Protein AF-A0A7W7QRF0-F1 (afdb_monomer)

InterPro domains:
  IPR018976 Imelysin-like domain [PF09375] (63-291)
  IPR034981 EfeO/Algp7, imelysin-like domain [cd14656] (58-292)
  IPR038352 Imelysin-like domain superfamily [G3DSA:1.20.1420.20] (54-296)
  IPR050894 Iron uptake system component EfeM/EfeO [PTHR39192] (54-295)
  IPR053377 Iron uptake and transport EfeM/EfeO [NF041757] (51-295)

Nearest PDB structures (foldseek):
  7wgu-assembly1_B-2  TM=9.208E-01  e=9.884E-15  Escherichia coli
  7q1g-assembly1_B-2  TM=9.436E-01  e=1.960E-14  Pseudomonas syringae pv. syringae B728a
  5y4c-assembly1_A  TM=9.334E-01  e=1.297E-12  Sphingomonas sp. A1
  5xsj-assembly1_L  TM=3.411E-01  e=5.839E+00  Clostridium beijerinckii NCIMB 8052

Mean predicted aligned error: 10.01 Å

pLDDT: mean 86.91, std 18.97, range [35.31, 98.88]

Structure (mmCIF, N/CA/C/O backbone):
data_AF-A0A7W7QRF0-F1
#
_entry.id   AF-A0A7W7QRF0-F1
#
loop_
_atom_site.group_PDB
_atom_site.id
_atom_site.type_symbol
_atom_site.label_atom_id
_atom_site.label_alt_id
_atom_site.label_comp_id
_atom_site.label_asym_id
_atom_site.label_entity_id
_atom_site.label_seq_id
_atom_site.pdbx_PDB_ins_code
_atom_site.Cartn_x
_atom_site.Cartn_y
_atom_site.Cartn_z
_atom_site.occupancy
_atom_site.B_iso_or_equiv
_atom_site.auth_seq_id
_atom_site.auth_comp_id
_atom_site.auth_asym_id
_atom_site.auth_atom_id
_atom_site.pdbx_PDB_model_num
ATOM 1 N N . MET A 1 1 ? -1.891 43.761 -30.099 1.00 38.03 1 MET A N 1
ATOM 2 C CA . MET A 1 1 ? -0.554 44.379 -30.259 1.00 38.03 1 MET A CA 1
ATOM 3 C C . MET A 1 1 ? 0.452 43.286 -29.931 1.00 38.03 1 MET A C 1
ATOM 5 O O . MET A 1 1 ? 0.390 42.799 -28.821 1.00 38.03 1 MET A O 1
ATOM 9 N N . SER A 1 2 ? 1.281 42.728 -30.805 1.00 42.09 2 SER A N 1
ATOM 10 C CA . SER A 1 2 ? 1.656 43.046 -32.180 1.00 42.09 2 SER A CA 1
ATOM 11 C C . SER A 1 2 ? 2.035 41.742 -32.897 1.00 42.09 2 SER A C 1
ATOM 13 O O . SER A 1 2 ? 2.576 40.826 -32.287 1.00 42.09 2 SER A O 1
ATOM 15 N N . VAL A 1 3 ? 1.730 41.686 -34.190 1.00 40.66 3 VAL A N 1
ATOM 16 C CA . VAL A 1 3 ? 2.166 40.684 -35.173 1.00 40.66 3 VAL A CA 1
ATOM 17 C C . VAL A 1 3 ? 3.495 41.147 -35.768 1.00 40.66 3 VAL A C 1
ATOM 19 O O . VAL A 1 3 ? 3.528 42.294 -36.192 1.00 40.66 3 VAL A O 1
ATOM 22 N N . VAL A 1 4 ? 4.516 40.283 -35.884 1.00 49.41 4 VAL A N 1
ATOM 23 C CA . VAL A 1 4 ? 5.609 40.366 -36.894 1.00 49.41 4 VAL A CA 1
ATOM 24 C C . VAL A 1 4 ? 6.204 38.950 -37.074 1.00 49.41 4 VAL A C 1
ATOM 26 O O . VAL A 1 4 ? 6.712 38.380 -36.118 1.00 49.41 4 VAL A O 1
ATOM 29 N N . LEU A 1 5 ? 5.856 38.212 -38.137 1.00 39.91 5 LEU A N 1
ATOM 30 C CA . LEU A 1 5 ? 6.567 37.997 -39.421 1.00 39.91 5 LEU A CA 1
ATOM 31 C C . LEU A 1 5 ? 7.970 37.334 -39.380 1.00 39.91 5 LEU A C 1
ATOM 33 O O . LEU A 1 5 ? 8.916 37.861 -38.808 1.00 39.91 5 LEU A O 1
ATOM 37 N N . ARG A 1 6 ? 8.082 36.211 -40.117 1.00 43.34 6 ARG A N 1
ATOM 38 C CA . ARG A 1 6 ? 9.312 35.531 -40.595 1.00 43.34 6 ARG A CA 1
ATOM 39 C C . ARG A 1 6 ? 9.924 36.238 -41.824 1.00 43.34 6 ARG A C 1
ATOM 41 O O . ARG A 1 6 ? 9.187 36.898 -42.555 1.00 43.34 6 ARG A O 1
ATOM 48 N N . PRO A 1 7 ? 11.216 35.990 -42.125 1.00 51.75 7 PRO A N 1
ATOM 49 C CA . PRO A 1 7 ? 11.629 35.344 -43.399 1.00 51.75 7 PRO A CA 1
ATOM 50 C C . PRO A 1 7 ? 12.730 34.266 -43.168 1.00 51.75 7 PRO A C 1
ATOM 52 O O . PRO A 1 7 ? 13.460 34.343 -42.190 1.00 51.75 7 PRO A O 1
ATOM 55 N N . ALA A 1 8 ? 12.765 33.095 -43.821 1.00 40.53 8 ALA A N 1
ATOM 56 C CA . ALA A 1 8 ? 13.044 32.705 -45.220 1.00 40.53 8 ALA A CA 1
ATOM 57 C C . ALA A 1 8 ? 14.547 32.516 -45.584 1.00 40.53 8 ALA A C 1
ATOM 59 O O . ALA A 1 8 ? 15.291 33.480 -45.679 1.00 40.53 8 ALA A O 1
ATOM 60 N N . ALA A 1 9 ? 14.891 31.241 -45.845 1.00 41.00 9 ALA A N 1
ATOM 61 C CA . ALA A 1 9 ? 15.840 30.648 -46.812 1.00 41.00 9 ALA A CA 1
ATOM 62 C C . ALA A 1 9 ? 17.338 31.042 -46.877 1.00 41.00 9 ALA A C 1
ATOM 64 O O . ALA A 1 9 ? 17.683 32.186 -47.141 1.00 41.00 9 ALA A O 1
ATOM 65 N N . ALA A 1 10 ? 18.205 30.014 -46.891 1.00 40.75 10 ALA A N 1
ATOM 66 C CA . ALA A 1 10 ? 19.371 29.948 -47.783 1.00 40.75 10 ALA A CA 1
ATOM 67 C C . ALA A 1 10 ? 19.811 28.490 -48.052 1.00 40.75 10 ALA A C 1
ATOM 69 O O . ALA A 1 10 ? 20.093 27.722 -47.135 1.00 40.75 10 ALA A O 1
ATOM 70 N N . CYS A 1 11 ? 19.846 28.146 -49.343 1.00 35.31 11 CYS A N 1
ATOM 71 C CA . CYS A 1 11 ? 20.516 27.002 -49.968 1.00 35.31 11 CYS A CA 1
ATOM 72 C C . CYS A 1 11 ? 22.037 27.011 -49.735 1.00 35.31 11 CYS A C 1
ATOM 74 O O . CYS A 1 11 ? 22.627 28.083 -49.629 1.00 35.31 11 CYS A O 1
ATOM 76 N N . GLY A 1 12 ? 22.693 25.844 -49.826 1.00 35.38 12 GLY A N 1
ATOM 77 C CA . GLY A 1 12 ? 24.158 25.791 -49.907 1.00 35.38 12 GLY A CA 1
ATOM 78 C C . GLY A 1 12 ? 24.797 24.403 -50.041 1.00 35.38 12 GLY A C 1
ATOM 79 O O . GLY A 1 12 ? 25.327 23.889 -49.072 1.00 35.38 12 GLY A O 1
ATOM 80 N N . LEU A 1 13 ? 24.767 23.858 -51.262 1.00 38.47 13 LEU A N 1
ATOM 81 C CA . LEU A 1 13 ? 25.816 23.067 -51.940 1.00 38.47 13 LEU A CA 1
ATOM 82 C C . LEU A 1 13 ? 26.472 21.818 -51.296 1.00 38.47 13 LEU A C 1
ATOM 84 O O . LEU A 1 13 ? 27.354 21.872 -50.447 1.00 38.47 13 LEU A O 1
ATOM 88 N N . LEU A 1 14 ? 26.126 20.699 -51.939 1.00 37.75 14 LEU A N 1
ATOM 89 C CA . LEU A 1 14 ? 26.936 19.554 -52.371 1.00 37.75 14 LEU A CA 1
ATOM 90 C C . LEU A 1 14 ? 28.456 19.817 -52.536 1.00 37.75 14 LEU A C 1
ATOM 92 O O . LEU A 1 14 ? 28.851 20.699 -53.299 1.00 37.75 14 LEU A O 1
ATOM 96 N N . ALA A 1 15 ? 29.297 18.949 -51.963 1.00 42.75 15 ALA A N 1
ATOM 97 C CA . ALA A 1 15 ? 30.670 18.725 -52.421 1.00 42.75 15 ALA A CA 1
ATOM 98 C C . ALA A 1 15 ? 30.980 17.219 -52.443 1.00 42.75 15 ALA A C 1
ATOM 100 O O . ALA A 1 15 ? 31.062 16.549 -51.417 1.00 42.75 15 ALA A O 1
ATOM 101 N N . LEU A 1 16 ? 31.106 16.716 -53.668 1.00 37.38 16 LEU A N 1
ATOM 102 C CA . LEU A 1 16 ? 31.564 15.395 -54.075 1.00 37.38 16 LEU A CA 1
ATOM 103 C C . LEU A 1 16 ? 33.104 15.405 -54.075 1.00 37.38 16 LEU A C 1
ATOM 105 O O . LEU A 1 16 ? 33.691 16.288 -54.699 1.00 37.38 16 LEU A O 1
ATOM 109 N N . ALA A 1 17 ? 33.763 14.429 -53.449 1.00 44.59 17 ALA A N 1
ATOM 110 C CA . ALA A 1 17 ? 35.189 14.181 -53.663 1.00 44.59 17 ALA A CA 1
ATOM 111 C C . ALA A 1 17 ? 35.423 12.695 -53.950 1.00 44.59 17 ALA A C 1
ATOM 113 O O . ALA A 1 17 ? 35.046 11.818 -53.175 1.00 44.59 17 ALA A O 1
ATOM 114 N N . LEU A 1 18 ? 35.992 12.467 -55.133 1.00 41.78 18 LEU A N 1
ATOM 115 C CA . LEU A 1 18 ? 36.313 11.191 -55.750 1.00 41.78 18 LEU A CA 1
ATOM 116 C C . LEU A 1 18 ? 37.463 10.453 -55.048 1.00 41.78 18 LEU A C 1
ATOM 118 O O . LEU A 1 18 ? 38.333 11.041 -54.412 1.00 41.78 18 LEU A O 1
ATOM 122 N N . ALA A 1 19 ? 37.447 9.144 -55.282 1.00 42.16 19 ALA A N 1
ATOM 123 C CA . ALA A 1 19 ? 38.383 8.120 -54.858 1.00 42.16 19 ALA A CA 1
ATOM 124 C C . ALA A 1 19 ? 39.837 8.308 -55.331 1.00 42.16 19 ALA A C 1
ATOM 126 O O . ALA A 1 19 ? 40.101 8.825 -56.415 1.00 42.16 19 ALA A O 1
ATOM 127 N N . LEU A 1 20 ? 40.757 7.714 -54.566 1.00 48.22 20 LEU A N 1
ATOM 128 C CA . LEU A 1 20 ? 42.062 7.258 -55.037 1.00 48.22 20 LEU A CA 1
ATOM 129 C C . LEU A 1 20 ? 42.235 5.784 -54.656 1.00 48.22 20 LEU A C 1
ATOM 131 O O . LEU A 1 20 ? 42.379 5.417 -53.493 1.00 48.22 20 LEU A O 1
ATOM 135 N N . THR A 1 21 ? 42.182 4.945 -55.684 1.00 43.75 21 THR A N 1
ATOM 136 C CA . THR A 1 21 ? 42.606 3.547 -55.707 1.00 43.75 21 THR A CA 1
ATOM 137 C C . THR A 1 21 ? 44.119 3.437 -55.541 1.00 43.75 21 THR A C 1
ATOM 139 O O . THR A 1 21 ? 44.859 4.078 -56.287 1.00 43.75 21 THR A O 1
ATOM 142 N N . ALA A 1 22 ? 44.578 2.544 -54.665 1.00 45.34 22 ALA A N 1
ATOM 143 C CA . ALA A 1 22 ? 45.932 2.003 -54.708 1.00 45.34 22 ALA A CA 1
ATOM 144 C C . ALA A 1 22 ? 45.861 0.471 -54.706 1.00 45.34 22 ALA A C 1
ATOM 146 O O . ALA A 1 22 ? 45.352 -0.144 -53.771 1.00 45.34 22 ALA A O 1
ATOM 147 N N . CYS A 1 23 ? 46.351 -0.126 -55.794 1.00 44.22 23 CYS A N 1
ATOM 148 C CA . CYS A 1 23 ? 46.646 -1.549 -55.900 1.00 44.22 23 CYS A CA 1
ATOM 149 C C . CYS A 1 23 ? 47.900 -1.869 -55.075 1.00 44.22 23 CYS A C 1
ATOM 151 O O . CYS A 1 23 ? 48.889 -1.141 -55.153 1.00 44.22 23 CYS A O 1
ATOM 153 N N . GLY A 1 24 ? 47.875 -2.979 -54.340 1.00 39.78 24 GLY A N 1
ATOM 154 C CA . GLY A 1 24 ? 49.018 -3.514 -53.605 1.00 39.78 24 GLY A CA 1
ATOM 155 C C . GLY A 1 24 ? 48.974 -5.038 -53.616 1.00 39.78 24 GLY A C 1
ATOM 156 O O . GLY A 1 24 ? 48.001 -5.640 -53.186 1.00 39.78 24 GLY A O 1
ATOM 157 N N . SER A 1 25 ? 50.012 -5.616 -54.199 1.00 38.66 25 SER A N 1
ATOM 158 C CA . SER A 1 25 ? 50.186 -6.979 -54.703 1.00 38.66 25 SER A CA 1
ATOM 159 C C . SER A 1 25 ? 50.118 -8.116 -53.676 1.00 38.66 25 SER A C 1
ATOM 161 O O . SER A 1 25 ? 50.459 -7.964 -52.507 1.00 38.66 25 SER A O 1
ATOM 163 N N . ALA A 1 26 ? 49.752 -9.287 -54.201 1.00 38.91 26 ALA A N 1
ATOM 164 C CA . ALA A 1 26 ? 49.694 -10.578 -53.536 1.00 38.91 26 ALA A CA 1
ATOM 165 C C . ALA A 1 26 ? 51.048 -11.072 -52.997 1.00 38.91 26 ALA A C 1
ATOM 167 O O . ALA A 1 26 ? 52.074 -10.983 -53.673 1.00 38.91 26 ALA A O 1
ATOM 168 N N . THR A 1 27 ? 51.000 -11.728 -51.839 1.00 42.31 27 THR A N 1
ATOM 169 C CA . THR A 1 27 ? 51.979 -12.725 -51.401 1.00 42.31 27 THR A CA 1
ATOM 170 C C . THR A 1 27 ? 51.248 -14.015 -51.038 1.00 42.31 27 THR A C 1
ATOM 172 O O . THR A 1 27 ? 50.256 -14.035 -50.315 1.00 42.31 27 THR A O 1
ATOM 175 N N . THR A 1 28 ? 51.731 -15.107 -51.618 1.00 41.78 28 THR A N 1
ATOM 176 C CA . THR A 1 28 ? 51.278 -16.484 -51.433 1.00 41.78 28 THR A CA 1
ATOM 177 C C . THR A 1 28 ? 51.727 -17.033 -50.080 1.00 41.78 28 THR A C 1
ATOM 179 O O . THR A 1 28 ? 52.922 -17.024 -49.789 1.00 41.78 28 THR A O 1
ATOM 182 N N . GLY A 1 29 ? 50.798 -17.588 -49.302 1.00 35.72 29 GLY A N 1
ATOM 183 C CA . GLY A 1 29 ? 51.084 -18.391 -48.113 1.00 35.72 29 GLY A CA 1
ATOM 184 C C . GLY A 1 29 ? 50.018 -19.470 -47.945 1.00 35.72 29 GLY A C 1
ATOM 185 O O . GLY A 1 29 ? 48.846 -19.160 -47.765 1.00 35.72 29 GLY A O 1
ATOM 186 N N . ALA A 1 30 ? 50.419 -20.734 -48.071 1.00 44.03 30 ALA A N 1
ATOM 187 C CA . ALA A 1 30 ? 49.566 -21.905 -47.898 1.00 44.03 30 ALA A CA 1
ATOM 188 C C . ALA A 1 30 ? 49.353 -22.223 -46.405 1.00 44.03 30 ALA A C 1
ATOM 190 O O . ALA A 1 30 ? 50.322 -22.226 -45.647 1.00 44.03 30 ALA A O 1
ATOM 191 N N . GLY A 1 31 ? 48.120 -22.560 -46.000 1.00 35.91 31 GLY A N 1
ATOM 192 C CA . GLY A 1 31 ? 47.838 -23.114 -44.670 1.00 35.91 31 GLY A CA 1
ATOM 193 C C . GLY A 1 31 ? 46.350 -23.337 -44.344 1.00 35.91 31 GLY A C 1
ATOM 194 O O . GLY A 1 31 ? 45.639 -22.376 -44.103 1.00 35.91 31 GLY A O 1
ATOM 195 N N . ALA A 1 32 ? 45.969 -24.622 -44.249 1.00 40.88 32 ALA A N 1
ATOM 196 C CA . ALA A 1 32 ? 44.798 -25.238 -43.587 1.00 40.88 32 ALA A CA 1
ATOM 197 C C . ALA A 1 32 ? 43.367 -25.063 -44.179 1.00 40.88 32 ALA A C 1
ATOM 199 O O . ALA A 1 32 ? 43.008 -23.983 -44.635 1.00 40.88 32 ALA A O 1
ATOM 200 N N . PRO A 1 33 ? 42.517 -26.121 -44.157 1.00 45.31 33 PRO A N 1
ATOM 201 C CA . PRO A 1 33 ? 41.116 -26.031 -44.565 1.00 45.31 33 PRO A CA 1
ATOM 202 C C . PRO A 1 33 ? 40.256 -25.482 -43.415 1.00 45.31 33 PRO A C 1
ATOM 204 O O . PRO A 1 33 ? 40.157 -26.100 -42.354 1.00 45.31 33 PRO A O 1
ATOM 207 N N . GLU A 1 34 ? 39.613 -24.334 -43.623 1.00 45.03 34 GLU A N 1
ATOM 208 C CA . GLU A 1 34 ? 38.553 -23.836 -42.741 1.00 45.03 34 GLU A CA 1
ATOM 209 C C . GLU A 1 34 ? 37.285 -24.685 -42.927 1.00 45.03 34 GLU A C 1
ATOM 211 O O . GLU A 1 34 ? 36.784 -24.860 -44.040 1.00 45.03 34 GLU A O 1
ATOM 216 N N . GLY A 1 35 ? 36.767 -25.241 -41.828 1.00 51.69 35 GLY A N 1
ATOM 217 C CA . GLY A 1 35 ? 35.422 -25.820 -41.790 1.00 51.69 35 GLY A CA 1
ATOM 218 C C . GLY A 1 35 ? 34.351 -24.746 -42.037 1.00 51.69 35 GLY A C 1
ATOM 219 O O . GLY A 1 35 ? 34.637 -23.556 -41.904 1.00 51.69 35 GLY A O 1
ATOM 220 N N . PRO A 1 36 ? 33.112 -25.130 -42.399 1.00 52.59 36 PRO A N 1
ATOM 221 C CA . PRO A 1 36 ? 32.074 -24.163 -42.733 1.00 52.59 36 PRO A CA 1
ATOM 222 C C . PRO A 1 36 ? 31.797 -23.252 -41.533 1.00 52.59 36 PRO A C 1
ATOM 224 O O . PRO A 1 36 ? 31.497 -23.728 -40.436 1.00 52.59 36 PRO A O 1
ATOM 227 N N . ALA A 1 37 ? 31.908 -21.941 -41.754 1.00 50.00 37 ALA A N 1
ATOM 228 C CA . ALA A 1 37 ? 31.567 -20.928 -40.766 1.00 50.00 37 ALA A CA 1
ATOM 229 C C . ALA A 1 37 ? 30.122 -21.135 -40.263 1.00 50.00 37 ALA A C 1
ATOM 231 O O . ALA A 1 37 ? 29.239 -21.457 -41.068 1.00 50.00 37 ALA A O 1
ATOM 232 N N . PRO A 1 38 ? 29.847 -20.956 -38.957 1.00 49.16 38 PRO A N 1
ATOM 233 C CA . PRO A 1 38 ? 28.488 -21.037 -38.446 1.00 49.16 38 PRO A CA 1
ATOM 234 C C . PRO A 1 38 ? 27.633 -19.960 -39.120 1.00 49.16 38 PRO A C 1
ATOM 236 O O . PRO A 1 38 ? 28.029 -18.796 -39.199 1.00 49.16 38 PRO A O 1
ATOM 239 N N . ALA A 1 39 ? 26.467 -20.360 -39.627 1.00 47.75 39 ALA A N 1
ATOM 240 C CA . ALA A 1 39 ? 25.518 -19.443 -40.238 1.00 47.75 39 ALA A CA 1
ATOM 241 C C . ALA A 1 39 ? 25.140 -18.351 -39.228 1.00 47.75 39 ALA A C 1
ATOM 243 O O . ALA A 1 39 ? 24.560 -18.632 -38.178 1.00 47.75 39 ALA A O 1
ATOM 244 N N . VAL A 1 40 ? 25.479 -17.104 -39.552 1.00 48.56 40 VAL A N 1
ATOM 245 C CA . VAL A 1 40 ? 25.002 -15.932 -38.819 1.00 48.56 40 VAL A CA 1
ATOM 246 C C . VAL A 1 40 ? 23.480 -15.897 -38.995 1.00 48.56 40 VAL A C 1
ATOM 248 O O . VAL A 1 40 ? 23.023 -15.910 -40.143 1.00 48.56 40 VAL A O 1
ATOM 251 N N . PRO A 1 41 ? 22.669 -15.898 -37.920 1.00 52.78 41 PRO A N 1
ATOM 252 C CA . PRO A 1 41 ? 21.228 -15.788 -38.076 1.00 52.78 41 PRO A CA 1
ATOM 253 C C . PRO A 1 41 ? 20.920 -14.464 -38.777 1.00 52.78 41 PRO A C 1
ATOM 255 O O . PRO A 1 41 ? 21.434 -13.411 -38.393 1.00 52.78 41 PRO A O 1
ATOM 258 N N . ALA A 1 42 ? 20.124 -14.535 -39.844 1.00 57.69 42 ALA A N 1
ATOM 259 C CA . ALA A 1 42 ? 19.716 -13.365 -40.605 1.00 57.69 42 ALA A CA 1
ATOM 260 C C . ALA A 1 42 ? 19.077 -12.335 -39.661 1.00 57.69 42 ALA A C 1
ATOM 262 O O . ALA A 1 42 ? 18.188 -12.676 -38.878 1.00 57.69 42 ALA A O 1
ATOM 263 N N . ALA A 1 43 ? 19.544 -11.087 -39.733 1.00 60.84 43 ALA A N 1
ATOM 264 C CA . ALA A 1 43 ? 18.952 -9.982 -38.993 1.00 60.84 43 ALA A CA 1
ATOM 265 C C . ALA A 1 43 ? 17.454 -9.902 -39.320 1.00 60.84 43 ALA A C 1
ATOM 267 O O . ALA A 1 43 ? 17.071 -9.910 -40.495 1.00 60.84 43 ALA A O 1
ATOM 268 N N . ALA A 1 44 ? 16.606 -9.861 -38.288 1.00 56.41 44 ALA A N 1
ATOM 269 C CA . ALA A 1 44 ? 15.170 -9.736 -38.494 1.00 56.41 44 ALA A CA 1
ATOM 270 C C . ALA A 1 44 ? 14.867 -8.411 -39.225 1.00 56.41 44 ALA A C 1
ATOM 272 O O . ALA A 1 44 ? 15.580 -7.421 -39.026 1.00 56.41 44 ALA A O 1
ATOM 273 N N . PRO A 1 45 ? 13.838 -8.372 -40.092 1.00 53.31 45 PRO A N 1
ATOM 274 C CA . PRO A 1 45 ? 13.513 -7.172 -40.848 1.00 53.31 45 PRO A CA 1
ATOM 275 C C . PRO A 1 45 ? 13.238 -5.989 -39.903 1.00 53.31 45 PRO A C 1
ATOM 277 O O . PRO A 1 45 ? 12.707 -6.194 -38.810 1.00 53.31 45 PRO A O 1
ATOM 280 N N . PRO A 1 46 ? 13.532 -4.745 -40.321 1.00 56.56 46 PRO A N 1
ATOM 281 C CA . PRO A 1 46 ? 13.503 -3.557 -39.458 1.00 56.56 46 PRO A CA 1
ATOM 282 C C . PRO A 1 46 ? 12.143 -3.240 -38.798 1.00 56.56 46 PRO A C 1
ATOM 284 O O . PRO A 1 46 ? 12.100 -2.449 -37.864 1.00 56.56 46 PRO A O 1
ATOM 287 N N . GLY A 1 47 ? 11.040 -3.877 -39.215 1.00 60.06 47 GLY A N 1
ATOM 288 C CA . GLY A 1 47 ? 9.727 -3.788 -38.550 1.00 60.06 47 GLY A CA 1
ATOM 289 C C . GLY A 1 47 ? 9.413 -4.910 -37.548 1.00 60.06 47 GLY A C 1
ATOM 290 O O . GLY A 1 47 ? 8.474 -4.783 -36.767 1.00 60.06 47 GLY A O 1
ATOM 291 N N . GLY A 1 48 ? 10.183 -6.003 -37.544 1.00 67.75 48 GLY A N 1
ATOM 292 C CA . GLY A 1 48 ? 9.950 -7.157 -36.668 1.00 67.75 48 GLY A CA 1
ATOM 293 C C . GLY A 1 48 ? 10.276 -6.868 -35.203 1.00 67.75 48 GLY A C 1
ATOM 294 O O . GLY A 1 48 ? 9.522 -7.271 -34.323 1.00 67.75 48 GLY A O 1
ATOM 295 N N . TYR A 1 49 ? 11.344 -6.107 -34.947 1.00 71.50 49 TYR A N 1
ATOM 296 C CA . TYR A 1 49 ? 11.759 -5.739 -33.589 1.00 71.50 49 TYR A CA 1
ATOM 297 C C . TYR A 1 49 ? 10.751 -4.814 -32.897 1.00 71.50 49 TYR A C 1
ATOM 299 O O . TYR A 1 49 ? 10.333 -5.106 -31.781 1.00 71.50 49 TYR A O 1
ATOM 307 N N . ALA A 1 50 ? 10.288 -3.759 -33.576 1.00 80.25 50 ALA A N 1
ATOM 308 C CA . ALA A 1 50 ? 9.290 -2.841 -33.020 1.00 80.25 50 ALA A CA 1
ATOM 309 C C . ALA A 1 50 ? 7.936 -3.532 -32.769 1.00 80.25 50 ALA A C 1
ATOM 311 O O . ALA A 1 50 ? 7.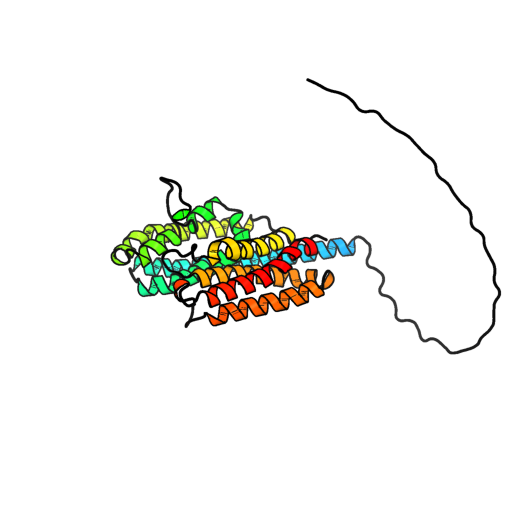302 -3.306 -31.741 1.00 80.25 50 ALA A O 1
ATOM 312 N N . ALA A 1 51 ? 7.506 -4.419 -33.674 1.00 84.88 51 ALA A N 1
ATOM 313 C CA . ALA A 1 51 ? 6.292 -5.209 -33.477 1.00 84.88 51 ALA A CA 1
ATOM 314 C C . ALA A 1 51 ? 6.427 -6.192 -32.300 1.00 84.88 51 ALA A C 1
ATOM 316 O O . ALA A 1 51 ? 5.485 -6.365 -31.529 1.00 84.88 51 ALA A O 1
ATOM 317 N N . GLN A 1 52 ? 7.594 -6.819 -32.138 1.00 85.00 52 GLN A N 1
ATOM 318 C CA . GLN A 1 52 ? 7.863 -7.735 -31.033 1.00 85.00 52 GLN A CA 1
ATOM 319 C C . GLN A 1 52 ? 7.903 -7.014 -29.681 1.00 85.00 52 GLN A C 1
ATOM 321 O O . GLN A 1 52 ? 7.336 -7.517 -28.713 1.00 85.00 52 GLN A O 1
ATOM 326 N N . GLU A 1 53 ? 8.515 -5.834 -29.622 1.00 86.69 53 GLU A N 1
ATOM 327 C CA . GLU A 1 53 ? 8.532 -5.005 -28.418 1.00 86.69 53 GLU A CA 1
ATOM 328 C C . GLU A 1 53 ? 7.120 -4.545 -28.037 1.00 86.69 53 GLU A C 1
ATOM 330 O O . GLU A 1 53 ? 6.716 -4.707 -26.890 1.00 86.69 53 GLU A O 1
ATOM 335 N N . ALA A 1 54 ? 6.316 -4.093 -29.007 1.00 90.69 54 ALA A N 1
ATOM 336 C CA . ALA A 1 54 ? 4.921 -3.725 -28.768 1.00 90.69 54 ALA A CA 1
ATOM 337 C C . ALA A 1 54 ? 4.081 -4.901 -28.233 1.00 90.69 54 ALA A C 1
ATOM 339 O O . ALA A 1 54 ? 3.268 -4.722 -27.324 1.00 90.69 54 ALA A O 1
ATOM 340 N N . LEU A 1 55 ? 4.290 -6.115 -28.759 1.00 94.12 55 LEU A N 1
ATOM 341 C CA . LEU A 1 55 ? 3.644 -7.329 -28.250 1.00 94.12 55 LEU A CA 1
ATOM 342 C C . LEU A 1 55 ? 4.086 -7.659 -26.817 1.00 94.12 55 LEU A C 1
ATOM 344 O O . LEU A 1 55 ? 3.256 -8.050 -25.995 1.00 94.12 55 LEU A O 1
ATOM 348 N N . GLU A 1 56 ? 5.371 -7.496 -26.498 1.00 94.38 56 GLU A N 1
ATOM 349 C CA . GLU A 1 56 ? 5.887 -7.709 -25.144 1.00 94.38 56 GLU A CA 1
ATOM 350 C C . GLU A 1 56 ? 5.321 -6.676 -24.161 1.00 94.38 56 GLU A C 1
ATOM 352 O O . GLU A 1 56 ? 4.858 -7.062 -23.088 1.00 94.38 56 GLU A O 1
ATOM 357 N N . SER A 1 57 ? 5.271 -5.393 -24.538 1.00 95.25 57 SER A N 1
ATOM 358 C CA . SER A 1 57 ? 4.645 -4.333 -23.737 1.00 95.25 57 SER A CA 1
ATOM 359 C C . SER A 1 57 ? 3.166 -4.614 -23.490 1.00 95.25 57 SER A C 1
ATOM 361 O O . SER A 1 57 ? 2.715 -4.525 -22.351 1.00 95.25 57 SER A O 1
ATOM 363 N N . ALA A 1 58 ? 2.413 -5.011 -24.521 1.00 96.19 58 ALA A N 1
ATOM 364 C CA . ALA A 1 58 ? 1.002 -5.362 -24.377 1.00 96.19 58 ALA A CA 1
ATOM 365 C C . ALA A 1 58 ? 0.799 -6.553 -23.425 1.00 96.19 58 ALA A C 1
ATOM 367 O O . ALA A 1 58 ? -0.111 -6.531 -22.594 1.00 96.19 58 ALA A O 1
ATOM 368 N N . ARG A 1 59 ? 1.669 -7.572 -23.499 1.00 97.31 59 ARG A N 1
ATOM 369 C CA . ARG A 1 59 ? 1.646 -8.710 -22.570 1.00 97.31 59 ARG A CA 1
ATOM 370 C C . ARG A 1 59 ? 1.913 -8.263 -21.132 1.00 97.31 59 ARG A C 1
ATOM 372 O O . ARG A 1 59 ? 1.130 -8.601 -20.251 1.00 97.31 59 ARG A O 1
ATOM 379 N N . VAL A 1 60 ? 2.975 -7.488 -20.906 1.00 97.44 60 VAL A N 1
ATOM 380 C CA . VAL A 1 60 ? 3.348 -6.975 -19.575 1.00 97.44 60 VAL A CA 1
ATOM 381 C C . VAL A 1 60 ? 2.222 -6.140 -18.964 1.00 97.44 60 VAL A C 1
ATOM 383 O O . VAL A 1 60 ? 1.861 -6.350 -17.809 1.00 97.44 60 VAL A O 1
ATOM 386 N N . VAL A 1 61 ? 1.609 -5.251 -19.749 1.00 96.75 61 VAL A N 1
ATOM 387 C CA . VAL A 1 61 ? 0.461 -4.447 -19.304 1.00 96.75 61 VAL A CA 1
ATOM 388 C C . VAL A 1 61 ? -0.738 -5.335 -18.947 1.00 96.75 61 VAL A C 1
ATOM 390 O O . VAL A 1 61 ? -1.392 -5.104 -17.931 1.00 96.75 61 VAL A O 1
ATOM 393 N N . GLY A 1 62 ? -1.022 -6.375 -19.738 1.00 97.00 62 GLY A N 1
ATOM 394 C CA . GLY A 1 62 ? -2.088 -7.336 -19.435 1.00 97.00 62 GLY A CA 1
ATOM 395 C C . GLY A 1 62 ? -1.842 -8.131 -18.145 1.00 97.00 62 GLY A C 1
ATOM 396 O O . GLY A 1 62 ? -2.763 -8.326 -17.346 1.00 97.00 62 GLY A O 1
ATOM 397 N N . GLU A 1 63 ? -0.597 -8.550 -17.907 1.00 98.12 63 GLU A N 1
ATOM 398 C CA . GLU A 1 63 ? -0.190 -9.220 -16.666 1.00 98.12 63 GLU A CA 1
ATOM 399 C C . GLU A 1 63 ? -0.328 -8.287 -15.456 1.00 98.12 63 GLU A C 1
ATOM 401 O O . GLU A 1 63 ? -0.900 -8.686 -14.441 1.00 98.12 63 GLU A O 1
ATOM 406 N N . TYR A 1 64 ? 0.099 -7.026 -15.580 1.00 97.50 64 TYR A N 1
ATOM 407 C CA . TYR A 1 64 ? -0.043 -6.044 -14.506 1.00 97.50 64 TYR A CA 1
ATOM 408 C C . TYR A 1 64 ? -1.505 -5.708 -14.205 1.00 97.50 64 TYR A C 1
ATOM 410 O O . TYR A 1 64 ? -1.895 -5.644 -13.043 1.00 97.50 64 TYR A O 1
ATOM 418 N N . ARG A 1 65 ? -2.359 -5.587 -15.230 1.00 96.00 65 ARG A N 1
ATOM 419 C CA . ARG A 1 65 ? -3.807 -5.417 -15.034 1.00 96.00 65 ARG A CA 1
ATOM 420 C C . ARG A 1 65 ? -4.406 -6.586 -14.251 1.00 96.00 65 ARG A C 1
ATOM 422 O O . ARG A 1 65 ? -5.179 -6.371 -13.323 1.00 96.00 65 ARG A O 1
ATOM 429 N N . THR A 1 66 ? -4.004 -7.813 -14.582 1.00 96.81 66 THR A N 1
ATOM 430 C CA . THR A 1 66 ? -4.444 -9.019 -13.863 1.00 96.81 66 THR A CA 1
ATOM 431 C C . THR A 1 66 ? -3.979 -9.003 -12.404 1.00 96.81 66 THR A C 1
ATOM 433 O O . THR A 1 66 ? -4.728 -9.395 -11.506 1.00 96.81 66 THR A O 1
ATOM 436 N N . TYR A 1 67 ? -2.749 -8.551 -12.149 1.00 97.56 67 TYR A N 1
ATOM 437 C CA . TYR A 1 67 ? -2.246 -8.345 -10.793 1.00 97.56 67 TYR A CA 1
ATOM 438 C C . TYR A 1 67 ? -3.088 -7.310 -10.039 1.00 97.56 67 TYR A C 1
ATOM 440 O O . TYR A 1 67 ? -3.597 -7.626 -8.963 1.00 97.56 67 TYR A O 1
ATOM 448 N N . ALA A 1 68 ? -3.314 -6.134 -10.629 1.00 96.56 68 ALA A N 1
ATOM 449 C CA . ALA A 1 68 ? -4.065 -5.060 -9.993 1.00 96.56 68 ALA A CA 1
ATOM 450 C C . ALA A 1 68 ? -5.497 -5.490 -9.644 1.00 96.56 68 ALA A C 1
ATOM 452 O O . ALA A 1 68 ? -5.957 -5.306 -8.518 1.00 96.56 68 ALA A O 1
ATOM 453 N N . GLU A 1 69 ? -6.177 -6.169 -10.572 1.00 95.88 69 GLU A N 1
ATOM 454 C CA . GLU A 1 69 ? -7.498 -6.747 -10.325 1.00 95.88 69 GLU A CA 1
ATOM 455 C C . GLU A 1 69 ? -7.469 -7.704 -9.132 1.00 95.88 69 GLU A C 1
ATOM 457 O O . GLU A 1 69 ? -8.300 -7.591 -8.230 1.00 95.88 69 GLU A O 1
ATOM 462 N N . ARG A 1 70 ? -6.492 -8.619 -9.076 1.00 97.75 70 ARG A N 1
ATOM 463 C CA . ARG A 1 70 ? -6.351 -9.559 -7.956 1.00 97.75 70 ARG A CA 1
ATOM 464 C C . ARG A 1 70 ? -6.126 -8.860 -6.619 1.00 97.75 70 ARG A C 1
ATOM 466 O O . ARG A 1 70 ? -6.675 -9.331 -5.625 1.00 97.75 70 ARG A O 1
ATOM 473 N N . GLN A 1 71 ? -5.327 -7.796 -6.569 1.00 97.88 71 GLN A N 1
ATOM 474 C CA . GLN A 1 71 ? -5.102 -7.045 -5.330 1.00 97.88 71 GLN A CA 1
ATOM 475 C C . GLN A 1 71 ? -6.373 -6.334 -4.860 1.00 97.88 71 GLN A C 1
ATOM 477 O O . GLN A 1 71 ? -6.724 -6.458 -3.690 1.00 97.88 71 GLN A O 1
ATOM 482 N N . ILE A 1 72 ? -7.145 -5.728 -5.768 1.00 96.81 72 ILE A N 1
ATOM 483 C CA . ILE A 1 72 ? -8.442 -5.130 -5.418 1.00 96.81 72 ILE A CA 1
ATOM 484 C C . ILE A 1 72 ? -9.466 -6.189 -4.982 1.00 96.81 72 ILE A C 1
ATOM 486 O O . ILE A 1 72 ? -10.195 -5.982 -4.012 1.00 96.81 72 ILE A O 1
ATOM 490 N N . TYR A 1 73 ? -9.512 -7.356 -5.634 1.00 97.12 73 TYR A N 1
ATOM 491 C CA . TYR A 1 73 ? -10.368 -8.466 -5.190 1.00 97.12 73 TYR A CA 1
ATOM 492 C C . TYR A 1 73 ? -10.020 -8.936 -3.774 1.00 97.12 73 TYR A C 1
ATOM 494 O O . TYR A 1 73 ? -10.918 -9.179 -2.963 1.00 97.12 73 TYR A O 1
ATOM 502 N N . ASP A 1 74 ? -8.730 -9.076 -3.482 1.00 97.25 74 ASP A N 1
ATOM 503 C CA . ASP A 1 74 ? -8.244 -9.485 -2.169 1.00 97.25 74 ASP A CA 1
ATOM 504 C C . ASP A 1 74 ? -8.517 -8.415 -1.098 1.00 97.25 74 ASP A C 1
ATOM 506 O O . ASP A 1 74 ? -9.022 -8.754 -0.024 1.00 97.25 74 ASP A O 1
ATOM 510 N N . ALA A 1 75 ? -8.305 -7.131 -1.416 1.00 97.75 75 ALA A N 1
ATOM 511 C CA . ALA A 1 75 ? -8.658 -6.003 -0.554 1.00 97.75 75 ALA A CA 1
ATOM 512 C C . ALA A 1 75 ? -10.152 -6.028 -0.200 1.00 97.75 75 ALA A C 1
ATOM 514 O O . ALA A 1 75 ? -10.498 -6.098 0.975 1.00 97.75 75 ALA A O 1
ATOM 515 N N . ILE A 1 76 ? -11.054 -6.124 -1.188 1.00 98.56 76 ILE A N 1
ATOM 516 C CA . ILE A 1 76 ? -12.507 -6.227 -0.949 1.00 98.56 76 ILE A CA 1
ATOM 517 C C . ILE A 1 76 ? -12.838 -7.415 -0.036 1.00 98.56 76 ILE A C 1
ATOM 519 O O . ILE A 1 76 ? -13.617 -7.280 0.909 1.00 98.56 76 ILE A O 1
ATOM 523 N N . ALA A 1 77 ? -12.253 -8.588 -0.293 1.00 98.69 77 ALA A N 1
ATOM 524 C CA . ALA A 1 77 ? -12.531 -9.789 0.491 1.00 98.69 77 ALA A CA 1
ATOM 525 C C . ALA A 1 77 ? -12.067 -9.664 1.953 1.00 98.69 77 ALA A C 1
ATOM 527 O O . ALA A 1 77 ? -12.732 -10.171 2.864 1.00 98.69 77 ALA A O 1
ATOM 528 N N . LYS A 1 78 ? -10.933 -9.002 2.199 1.00 98.75 78 LYS A N 1
ATOM 529 C CA . LYS A 1 78 ? -10.418 -8.752 3.550 1.00 98.75 78 LYS A CA 1
ATOM 530 C C . LYS A 1 78 ? -11.179 -7.625 4.245 1.00 98.75 78 LYS A C 1
ATOM 532 O O . LYS A 1 78 ? -11.572 -7.809 5.398 1.00 98.75 78 LYS A O 1
ATOM 537 N N . THR A 1 79 ? -11.495 -6.543 3.538 1.00 98.88 79 THR A N 1
ATOM 538 C CA . THR A 1 79 ? -12.352 -5.457 4.029 1.00 98.88 79 THR A CA 1
ATOM 539 C C . THR A 1 79 ? -13.732 -5.977 4.409 1.00 98.88 79 THR A C 1
ATOM 541 O O . THR A 1 79 ? -14.252 -5.611 5.455 1.00 98.88 79 THR A O 1
ATOM 544 N N . ALA A 1 80 ? -14.305 -6.927 3.666 1.00 98.81 80 ALA A N 1
ATOM 545 C CA . ALA A 1 80 ? -15.594 -7.521 4.027 1.00 98.81 80 ALA A CA 1
ATOM 546 C C . ALA A 1 80 ? -15.548 -8.230 5.392 1.00 98.81 80 ALA A C 1
ATOM 548 O O . ALA A 1 80 ? -16.476 -8.107 6.192 1.00 98.81 80 ALA A O 1
ATOM 549 N N . LYS A 1 81 ? -14.447 -8.930 5.697 1.00 98.81 81 LYS A N 1
ATOM 550 C CA . LYS A 1 81 ? -14.232 -9.553 7.016 1.00 98.81 81 LYS A CA 1
ATOM 551 C C . LYS A 1 81 ? -14.020 -8.502 8.107 1.00 98.81 81 LYS A C 1
ATOM 553 O O . LYS A 1 81 ? -14.501 -8.685 9.222 1.00 98.81 81 LYS A O 1
ATOM 558 N N . PHE A 1 82 ? -13.294 -7.429 7.798 1.00 98.81 82 PHE A N 1
ATOM 559 C CA . PHE A 1 82 ? -13.074 -6.303 8.706 1.00 98.81 82 PHE A CA 1
ATOM 560 C C . PHE A 1 82 ? -14.397 -5.608 9.069 1.00 98.81 82 PHE A C 1
ATOM 562 O O . PHE A 1 82 ? -14.716 -5.456 10.247 1.00 98.81 82 PHE A O 1
ATOM 569 N N . VAL A 1 83 ? -15.220 -5.292 8.069 1.00 98.75 83 VAL A N 1
ATOM 570 C CA . VAL A 1 83 ? -16.539 -4.666 8.235 1.00 98.75 83 VAL A CA 1
ATOM 571 C C . VAL A 1 83 ? -17.507 -5.577 8.990 1.00 98.75 83 VAL A C 1
ATOM 573 O O . VAL A 1 83 ? -18.250 -5.105 9.849 1.00 98.75 83 VAL A O 1
ATOM 576 N N . ASP A 1 84 ? -17.485 -6.889 8.746 1.00 98.75 84 ASP A N 1
ATOM 577 C CA . ASP A 1 84 ? -18.273 -7.847 9.533 1.00 98.75 84 ASP A CA 1
ATOM 578 C C . ASP A 1 84 ? -17.876 -7.839 11.023 1.00 98.75 84 ASP A C 1
ATOM 580 O O . ASP A 1 84 ? -18.744 -7.870 11.898 1.00 98.75 84 ASP A O 1
ATOM 584 N N . ALA A 1 85 ? -16.581 -7.716 11.334 1.00 98.69 85 ALA A N 1
ATOM 585 C CA . ALA A 1 85 ? -16.118 -7.565 12.714 1.00 98.69 85 ALA A CA 1
ATOM 586 C C . ALA A 1 85 ? -16.584 -6.237 13.344 1.00 98.69 85 ALA A C 1
ATOM 588 O O . ALA A 1 85 ? -17.047 -6.244 14.486 1.00 98.69 85 ALA A O 1
ATOM 589 N N . ILE A 1 86 ? -16.549 -5.125 12.595 1.00 98.44 86 ILE A N 1
ATOM 590 C CA . ILE A 1 86 ? -17.095 -3.821 13.027 1.00 98.44 86 ILE A CA 1
ATOM 591 C C . ILE A 1 86 ? -18.582 -3.942 13.369 1.00 98.44 86 ILE A C 1
ATOM 593 O O . ILE A 1 86 ? -19.000 -3.552 14.458 1.00 98.44 86 ILE A O 1
ATOM 597 N N . LYS A 1 87 ? -19.377 -4.543 12.475 1.00 98.00 87 LYS A N 1
ATOM 598 C CA . LYS A 1 87 ? -20.825 -4.747 12.659 1.00 98.00 87 LYS A CA 1
ATOM 599 C C . LYS A 1 87 ? -21.157 -5.541 13.918 1.00 98.00 87 LYS A C 1
ATOM 601 O O . LYS A 1 87 ? -22.162 -5.274 14.572 1.00 98.00 87 LYS A O 1
ATOM 606 N N . LYS A 1 88 ? -20.307 -6.508 14.264 1.00 97.56 88 LYS A N 1
ATOM 607 C CA . LYS A 1 88 ? -20.438 -7.333 15.472 1.00 97.56 88 LYS A CA 1
ATOM 608 C C . LYS A 1 88 ? -19.899 -6.654 16.734 1.00 97.56 88 LYS A C 1
ATOM 610 O O . LYS A 1 88 ? -20.048 -7.214 17.816 1.00 97.56 88 LYS A O 1
ATOM 615 N N . GLY A 1 89 ? -19.265 -5.486 16.613 1.00 96.94 89 GLY A N 1
ATOM 616 C CA . GLY A 1 89 ? -18.552 -4.841 17.714 1.00 96.94 89 GLY A CA 1
ATOM 617 C C . GLY A 1 89 ? -17.336 -5.642 18.198 1.00 96.94 89 GLY A C 1
ATOM 618 O O . GLY A 1 89 ? -16.890 -5.452 19.327 1.00 96.94 89 GLY A O 1
ATOM 619 N N . ASP A 1 90 ? -16.797 -6.551 17.378 1.00 98.12 90 ASP A N 1
ATOM 620 C CA . ASP A 1 90 ? -15.632 -7.364 17.735 1.00 98.12 90 ASP A CA 1
ATOM 621 C C . ASP A 1 90 ? -14.345 -6.562 17.514 1.00 98.12 90 ASP A C 1
ATOM 623 O O . ASP A 1 90 ? -13.648 -6.692 16.506 1.00 98.12 90 ASP A O 1
ATOM 627 N N . VAL A 1 91 ? -14.037 -5.709 18.491 1.00 98.06 91 VAL A N 1
ATOM 628 C CA . VAL A 1 91 ? -12.880 -4.803 18.479 1.00 98.06 91 VAL A CA 1
ATOM 629 C C . VAL A 1 91 ? -11.574 -5.564 18.253 1.00 98.06 91 VAL A C 1
ATOM 631 O O . VAL A 1 91 ? -10.739 -5.144 17.453 1.00 98.06 91 VAL A O 1
ATOM 634 N N . LYS A 1 92 ? -11.376 -6.697 18.938 1.00 97.31 92 LYS A N 1
ATOM 635 C CA . LYS A 1 92 ? -10.128 -7.466 18.834 1.00 97.31 92 LYS A CA 1
ATOM 636 C C . LYS A 1 92 ? -9.955 -8.014 17.421 1.00 97.31 92 LYS A C 1
ATOM 638 O O . LYS A 1 92 ? -8.863 -7.919 16.859 1.00 97.31 92 LYS A O 1
ATOM 643 N N . ARG A 1 93 ? -11.016 -8.586 16.845 1.00 98.12 93 ARG A N 1
ATOM 644 C CA . ARG A 1 93 ? -10.971 -9.120 15.484 1.00 98.12 93 ARG A CA 1
ATOM 645 C C . ARG A 1 93 ? -10.823 -8.017 14.445 1.00 98.12 93 ARG A C 1
ATOM 647 O O . ARG A 1 93 ? -10.029 -8.191 13.527 1.00 98.12 93 ARG A O 1
ATOM 654 N N . ALA A 1 94 ? -11.536 -6.903 14.601 1.00 98.44 94 ALA A N 1
ATOM 655 C CA . ALA A 1 94 ? -11.449 -5.767 13.692 1.00 98.44 94 ALA A CA 1
ATOM 656 C C . ALA A 1 94 ? -10.021 -5.195 13.655 1.00 98.44 94 ALA A C 1
ATOM 658 O O . ALA A 1 94 ? -9.468 -5.040 12.570 1.00 98.44 94 ALA A O 1
ATOM 659 N N . LYS A 1 95 ? -9.365 -5.013 14.815 1.00 97.88 95 LYS A N 1
ATOM 660 C CA . LYS A 1 95 ? -7.968 -4.535 14.875 1.00 97.88 95 LYS A CA 1
ATOM 661 C C . LYS A 1 95 ? -6.995 -5.463 14.153 1.00 97.88 95 LYS A C 1
ATOM 663 O O . LYS A 1 95 ? -6.119 -4.998 13.439 1.00 97.88 95 LYS A O 1
ATOM 668 N N . ALA A 1 96 ? -7.173 -6.776 14.294 1.00 97.31 96 ALA A N 1
ATOM 669 C CA . ALA A 1 96 ? -6.332 -7.758 13.609 1.00 97.31 96 ALA A CA 1
ATOM 670 C C . ALA A 1 96 ? -6.549 -7.806 12.084 1.00 97.31 96 ALA A C 1
ATOM 672 O O . ALA A 1 96 ? -5.703 -8.331 11.367 1.00 97.31 96 ALA A O 1
ATOM 673 N N . LEU A 1 97 ? -7.692 -7.320 11.590 1.00 98.50 97 LEU A N 1
ATOM 674 C CA . LEU A 1 97 ? -8.049 -7.343 10.170 1.00 98.50 97 LEU A CA 1
ATOM 675 C C . LEU A 1 97 ? -7.774 -6.024 9.446 1.00 98.50 97 LEU A C 1
ATOM 677 O O . LEU A 1 97 ? -7.719 -6.044 8.221 1.00 98.50 97 LEU A O 1
ATOM 681 N N . TYR A 1 98 ? -7.601 -4.927 10.184 1.00 98.56 98 TYR A N 1
ATOM 682 C CA . TYR A 1 98 ? -7.448 -3.582 9.637 1.00 98.56 98 TYR A CA 1
ATOM 683 C C . TYR A 1 98 ? -6.267 -3.473 8.652 1.00 98.56 98 TYR A C 1
ATOM 685 O O . TYR A 1 98 ? -6.507 -3.390 7.449 1.00 98.56 98 TYR A O 1
ATOM 693 N N . GLY A 1 99 ? -5.017 -3.616 9.115 1.00 97.69 99 GLY A N 1
ATOM 694 C CA . GLY A 1 99 ? -3.829 -3.545 8.245 1.00 97.69 99 GLY A CA 1
ATOM 695 C C . GLY A 1 99 ? -3.867 -4.529 7.059 1.00 97.69 99 GLY A C 1
ATOM 696 O O . GLY A 1 99 ? -3.703 -4.120 5.911 1.00 97.69 99 GLY A O 1
ATOM 697 N N . PRO A 1 100 ? -4.202 -5.823 7.264 1.00 97.88 100 PRO A N 1
ATOM 698 C CA . PRO A 1 100 ? -4.376 -6.758 6.152 1.00 97.88 100 PRO A CA 1
ATOM 699 C C . PRO A 1 100 ? -5.417 -6.334 5.107 1.00 97.88 100 PRO A C 1
ATOM 701 O O . PRO A 1 100 ? -5.277 -6.723 3.947 1.00 97.88 100 PRO A O 1
ATOM 704 N N . SER A 1 101 ? -6.473 -5.612 5.503 1.00 98.44 101 SER A N 1
ATOM 705 C CA . SER A 1 101 ? -7.532 -5.168 4.587 1.00 98.44 101 SER A CA 1
ATOM 706 C C . SER A 1 101 ? -7.088 -4.064 3.629 1.00 98.44 101 SER A C 1
ATOM 708 O O . SER A 1 101 ? -7.595 -4.021 2.510 1.00 98.44 101 SER A O 1
ATOM 710 N N . ARG A 1 102 ? -6.101 -3.258 4.036 1.00 97.62 102 ARG A N 1
ATOM 711 C CA . ARG A 1 102 ? -5.508 -2.178 3.238 1.00 97.62 102 ARG A CA 1
ATOM 712 C C . ARG A 1 102 ? -4.443 -2.658 2.260 1.00 97.62 102 ARG A C 1
ATOM 714 O O . ARG A 1 102 ? -4.367 -2.157 1.151 1.00 97.62 102 ARG A O 1
ATOM 721 N N . LEU A 1 103 ? -3.691 -3.709 2.608 1.00 96.25 103 LEU A N 1
ATOM 722 C CA . LEU A 1 103 ? -2.516 -4.163 1.843 1.00 96.25 103 LEU A CA 1
ATOM 723 C C . LEU A 1 103 ? -2.718 -4.260 0.316 1.00 96.25 103 LEU A C 1
ATOM 725 O O . LEU A 1 103 ? -1.815 -3.943 -0.450 1.00 96.25 103 LEU A O 1
ATOM 729 N N . GLY A 1 104 ? -3.873 -4.763 -0.132 1.00 96.25 104 GLY A N 1
ATOM 730 C CA . GLY A 1 104 ? -4.147 -4.891 -1.564 1.00 96.25 104 GLY A CA 1
ATOM 731 C C . GLY A 1 104 ? -4.325 -3.539 -2.259 1.00 96.25 104 GLY A C 1
ATOM 732 O O . GLY A 1 104 ? -3.880 -3.393 -3.390 1.00 96.25 104 GLY A O 1
ATOM 733 N N . TRP A 1 105 ? -4.932 -2.561 -1.587 1.00 95.62 105 TRP A N 1
ATOM 734 C CA . TRP A 1 105 ? -5.088 -1.191 -2.078 1.00 95.62 105 TRP A CA 1
ATOM 735 C C . TRP A 1 105 ? -3.729 -0.490 -2.207 1.00 95.62 105 TRP A C 1
ATOM 737 O O . TRP A 1 105 ? -3.349 -0.123 -3.315 1.00 95.62 105 TRP A O 1
ATOM 747 N N . GLU A 1 106 ? -2.942 -0.496 -1.131 1.00 95.94 106 GLU A N 1
ATOM 748 C CA . GLU A 1 106 ? -1.583 0.073 -1.048 1.00 95.94 106 GLU A CA 1
ATOM 749 C C . GLU A 1 106 ? -0.637 -0.446 -2.144 1.00 95.94 106 GLU A C 1
ATOM 751 O O . GLU A 1 106 ? 0.226 0.250 -2.672 1.00 95.94 106 GLU A O 1
ATOM 756 N N . SER A 1 107 ? -0.796 -1.713 -2.537 1.00 96.62 107 SER A N 1
ATOM 757 C CA . SER A 1 107 ? 0.055 -2.327 -3.564 1.00 96.62 107 SER A CA 1
ATOM 758 C C . SER A 1 107 ? -0.234 -1.880 -5.001 1.00 96.62 107 SER A C 1
ATOM 760 O O . SER A 1 107 ? 0.535 -2.199 -5.910 1.00 96.62 107 SER A O 1
ATOM 762 N N . VAL A 1 108 ? -1.349 -1.184 -5.235 1.00 94.75 108 VAL A N 1
ATOM 763 C CA . VAL A 1 108 ? -1.789 -0.750 -6.572 1.00 94.75 108 VAL A CA 1
ATOM 764 C C . VAL A 1 108 ? -2.145 0.732 -6.624 1.00 94.75 108 VAL A C 1
ATOM 766 O O . VAL A 1 108 ? -2.761 1.167 -7.599 1.00 94.75 108 VAL A O 1
ATOM 769 N N . GLU A 1 109 ? -1.738 1.491 -5.610 1.00 87.50 109 GLU A N 1
ATOM 770 C CA . GLU A 1 109 ? -2.041 2.910 -5.409 1.00 87.50 109 GLU A CA 1
ATOM 771 C C . GLU A 1 109 ? -1.878 3.777 -6.680 1.00 87.50 109 GLU A C 1
ATOM 773 O O . GLU A 1 109 ? -2.860 4.381 -7.116 1.00 87.50 109 GLU A O 1
ATOM 778 N N . PRO A 1 110 ? -0.780 3.685 -7.461 1.00 87.12 110 PRO A N 1
ATOM 779 C CA . PRO A 1 110 ? -0.626 4.497 -8.673 1.00 87.12 110 PRO A CA 1
ATOM 780 C C . PRO A 1 110 ? -1.646 4.188 -9.776 1.00 87.12 110 PRO A C 1
ATOM 782 O O . PRO A 1 110 ? -1.882 4.987 -10.680 1.00 87.12 110 PRO A O 1
ATOM 785 N N . VAL A 1 111 ? -2.233 2.986 -9.770 1.00 83.25 111 VAL A N 1
ATOM 786 C CA . VAL A 1 111 ? -3.288 2.618 -10.728 1.00 83.25 111 VAL A CA 1
ATOM 787 C C . VAL A 1 111 ? -4.634 3.180 -10.284 1.00 83.25 111 VAL A C 1
ATOM 789 O O . VAL A 1 111 ? -5.482 3.477 -11.128 1.00 83.25 111 VAL A O 1
ATOM 792 N N . VAL A 1 112 ? -4.853 3.296 -8.975 1.00 76.56 112 VAL A N 1
ATOM 793 C CA . VAL A 1 112 ? -6.129 3.727 -8.397 1.00 76.56 112 VAL A CA 1
ATOM 794 C C . VAL A 1 112 ? -6.205 5.242 -8.221 1.00 76.56 112 VAL A C 1
ATOM 796 O O . VAL A 1 112 ? -7.306 5.775 -8.346 1.00 76.56 112 VAL A O 1
ATOM 799 N N . GLU A 1 113 ? -5.071 5.943 -8.112 1.00 75.50 113 GLU A N 1
ATOM 800 C CA . GLU A 1 113 ? -4.970 7.411 -8.203 1.00 75.50 113 GLU A CA 1
ATOM 801 C C . GLU A 1 113 ? -5.538 7.972 -9.520 1.00 75.50 113 GLU A C 1
ATOM 803 O O . GLU A 1 113 ? -5.993 9.114 -9.589 1.00 75.50 113 GLU A O 1
ATOM 808 N N . ALA A 1 114 ? -5.626 7.148 -10.574 1.00 81.19 114 ALA A N 1
ATOM 809 C CA . ALA A 1 114 ? -6.360 7.490 -11.797 1.00 81.19 114 ALA A CA 1
ATOM 810 C C . ALA A 1 114 ? -7.864 7.760 -11.549 1.00 81.19 114 ALA A C 1
ATOM 812 O O . ALA A 1 114 ? -8.567 8.269 -12.429 1.00 81.19 114 ALA A O 1
ATOM 813 N N . PHE A 1 115 ? -8.372 7.414 -10.365 1.00 89.94 115 PHE A N 1
ATOM 814 C CA . PHE A 1 115 ? -9.752 7.575 -9.926 1.00 89.94 115 PHE A CA 1
ATOM 815 C C . PHE A 1 115 ? -9.817 8.387 -8.616 1.00 89.94 115 PHE A C 1
ATOM 817 O O . PHE A 1 115 ? -10.261 7.861 -7.595 1.00 89.94 115 PHE A O 1
ATOM 824 N N . PRO A 1 116 ? -9.463 9.686 -8.639 1.00 88.69 116 PRO A N 1
ATOM 825 C CA . PRO A 1 116 ? -9.251 10.494 -7.429 1.00 88.69 116 PRO A CA 1
ATOM 826 C C . PRO A 1 116 ? -10.497 10.650 -6.543 1.00 88.69 116 PRO A C 1
ATOM 828 O O . PRO A 1 116 ? -10.395 10.854 -5.342 1.00 88.69 116 PRO A O 1
ATOM 831 N N . GLU A 1 117 ? -11.702 10.522 -7.110 1.00 90.88 117 GLU A N 1
ATOM 832 C CA . GLU A 1 117 ? -12.940 10.509 -6.316 1.00 90.88 117 GLU A CA 1
ATOM 833 C C . GLU A 1 117 ? -13.010 9.287 -5.383 1.00 90.88 117 GLU A C 1
ATOM 835 O O . GLU A 1 117 ? -13.540 9.387 -4.281 1.00 90.88 117 GLU A O 1
ATOM 840 N N . ILE A 1 118 ? -12.512 8.127 -5.825 1.00 93.25 118 ILE A N 1
ATOM 841 C CA . ILE A 1 118 ? -12.506 6.906 -5.013 1.00 93.25 118 ILE A CA 1
ATOM 842 C C . ILE A 1 118 ? -11.440 6.991 -3.936 1.00 93.25 118 ILE A C 1
ATOM 844 O O . ILE A 1 118 ? -11.734 6.645 -2.800 1.00 93.25 118 ILE A O 1
ATOM 848 N N . ASP A 1 119 ? -10.249 7.453 -4.302 1.00 91.75 119 ASP A N 1
ATOM 849 C CA . ASP A 1 119 ? -9.117 7.630 -3.397 1.00 91.75 119 ASP A CA 1
ATOM 850 C C . ASP A 1 119 ? -9.519 8.403 -2.129 1.00 91.75 119 ASP A C 1
ATOM 852 O O . ASP A 1 119 ? -9.540 7.847 -1.030 1.00 91.75 119 ASP A O 1
ATOM 856 N N . VAL A 1 120 ? -10.064 9.612 -2.307 1.00 92.56 120 VAL A N 1
ATOM 857 C CA . VAL A 1 120 ? -10.570 10.449 -1.204 1.00 92.56 120 VAL A CA 1
ATOM 858 C C . VAL A 1 120 ? -11.614 9.723 -0.343 1.00 92.56 120 VAL A C 1
ATOM 860 O O . VAL A 1 120 ? -11.662 9.843 0.880 1.00 92.56 120 VAL A O 1
ATOM 863 N N . ARG A 1 121 ? -12.488 8.942 -0.978 1.00 95.50 121 ARG A N 1
ATOM 864 C CA . ARG A 1 121 ? -13.594 8.255 -0.301 1.00 95.50 121 ARG A CA 1
ATOM 865 C C . ARG A 1 121 ? -13.137 7.078 0.550 1.00 95.50 121 ARG A C 1
ATOM 867 O O . ARG A 1 121 ? -13.794 6.777 1.553 1.00 95.50 121 ARG A O 1
ATOM 874 N N . VAL A 1 122 ? -12.078 6.388 0.141 1.00 96.25 122 VAL A N 1
ATOM 875 C CA . VAL A 1 122 ? -11.625 5.164 0.808 1.00 96.25 122 VAL A CA 1
ATOM 876 C C . VAL A 1 122 ? -10.447 5.406 1.739 1.00 96.25 122 VAL A C 1
ATOM 878 O O . VAL A 1 122 ? -10.383 4.697 2.742 1.00 96.25 122 VAL A O 1
ATOM 881 N N . ASP A 1 123 ? -9.608 6.413 1.477 1.00 95.69 123 ASP A N 1
ATOM 882 C CA . ASP A 1 123 ? -8.302 6.544 2.135 1.00 95.69 123 ASP A CA 1
ATOM 883 C C . ASP A 1 123 ? -7.904 7.946 2.613 1.00 95.69 123 ASP A C 1
ATOM 885 O O . ASP A 1 123 ? -6.788 8.144 3.073 1.00 95.69 123 ASP A O 1
ATOM 889 N N . SER A 1 124 ? -8.800 8.938 2.614 1.00 95.19 124 SER A N 1
ATOM 890 C CA . SER A 1 124 ? -8.443 10.232 3.212 1.00 95.19 124 SER A CA 1
ATOM 891 C C . SER A 1 124 ? -8.178 10.143 4.719 1.00 95.19 124 SER A C 1
ATOM 893 O O . SER A 1 124 ? -9.020 9.679 5.506 1.00 95.19 124 SER A O 1
ATOM 895 N N . ARG A 1 125 ? -7.034 10.691 5.136 1.00 96.12 125 ARG A N 1
ATOM 896 C CA . ARG A 1 125 ? -6.664 10.866 6.544 1.00 96.12 125 ARG A CA 1
ATOM 897 C C . ARG A 1 125 ? -7.404 12.057 7.136 1.00 96.12 125 ARG A C 1
ATOM 899 O O . ARG A 1 125 ? -7.753 13.012 6.447 1.00 96.12 125 ARG A O 1
ATOM 906 N N . GLU A 1 126 ? -7.593 12.051 8.456 1.00 95.69 126 GLU A N 1
ATOM 907 C CA . GLU A 1 126 ? -8.258 13.171 9.142 1.00 95.69 126 GLU A CA 1
ATOM 908 C C . GLU A 1 126 ? -7.529 14.509 8.925 1.00 95.69 126 GLU A C 1
ATOM 910 O O . GLU A 1 126 ? -8.171 15.555 8.871 1.00 95.69 126 GLU A O 1
ATOM 915 N N . ALA A 1 127 ? -6.198 14.475 8.800 1.00 94.00 127 ALA A N 1
ATOM 916 C CA . ALA A 1 127 ? -5.366 15.662 8.624 1.00 94.00 127 ALA A CA 1
ATOM 917 C C . ALA A 1 127 ? -5.506 16.322 7.241 1.00 94.00 127 ALA A C 1
ATOM 919 O O . ALA A 1 127 ? -5.226 17.516 7.124 1.00 94.00 127 ALA A O 1
ATOM 920 N N . ASP A 1 128 ? -5.953 15.577 6.228 1.00 93.19 128 ASP A N 1
ATOM 921 C CA . ASP A 1 128 ? -6.080 16.077 4.854 1.00 93.19 128 ASP A CA 1
ATOM 922 C C . ASP A 1 128 ? -7.455 16.695 4.574 1.00 93.19 128 ASP A C 1
ATOM 924 O O . ASP A 1 128 ? -7.644 17.355 3.553 1.00 93.19 128 ASP A O 1
ATOM 928 N N . LEU A 1 129 ? -8.418 16.511 5.482 1.00 92.75 129 LEU A N 1
ATOM 929 C CA . LEU A 1 129 ? -9.786 16.971 5.286 1.00 92.75 129 LEU A CA 1
ATOM 930 C C . LEU A 1 129 ? -9.952 18.467 5.535 1.00 92.75 129 LEU A C 1
ATOM 932 O O . LEU A 1 129 ? -9.606 19.016 6.588 1.00 92.75 129 LEU A O 1
ATOM 936 N N . GLY A 1 130 ? -10.612 19.115 4.582 1.00 91.38 130 GLY A N 1
ATOM 937 C CA . GLY A 1 130 ? -11.124 20.466 4.721 1.00 91.38 130 GLY A CA 1
ATOM 938 C C . GLY A 1 130 ? -12.307 20.560 5.691 1.00 91.38 130 GLY A C 1
ATOM 939 O O . GLY A 1 130 ? -12.993 19.591 6.028 1.00 91.38 130 GLY A O 1
ATOM 940 N N . GLN A 1 131 ? -12.603 21.783 6.137 1.00 89.88 131 GLN A N 1
ATOM 941 C CA . GLN A 1 131 ? -13.745 22.027 7.015 1.00 89.88 131 GLN A CA 1
ATOM 942 C C . GLN A 1 131 ? -15.066 21.647 6.325 1.00 89.88 131 GLN A C 1
ATOM 944 O O . GLN A 1 131 ? -15.465 22.267 5.342 1.00 89.88 131 GLN A O 1
ATOM 949 N N . GLY A 1 132 ? -15.792 20.697 6.919 1.00 87.62 132 GLY A N 1
ATOM 950 C CA . GLY A 1 132 ? -17.115 20.276 6.449 1.00 87.62 132 GLY A CA 1
ATOM 951 C C . GLY A 1 132 ? -17.090 19.224 5.342 1.00 87.62 132 GLY A C 1
ATOM 952 O O . GLY A 1 132 ? -18.161 18.867 4.852 1.00 87.62 132 GLY A O 1
ATOM 953 N N . GLU A 1 133 ? -15.913 18.721 4.968 1.00 92.06 133 GLU A N 1
ATOM 954 C CA . GLU A 1 133 ? -15.804 17.570 4.075 1.00 92.06 133 GLU A CA 1
ATOM 955 C C . GLU A 1 133 ? -16.334 16.300 4.750 1.00 92.06 133 GLU A C 1
ATOM 957 O O . GLU A 1 133 ? -16.242 16.114 5.969 1.00 92.06 133 GLU A O 1
ATOM 962 N N . GLU A 1 134 ? -16.960 15.438 3.951 1.00 92.25 134 GLU A N 1
ATOM 963 C CA . GLU A 1 134 ? -17.452 14.152 4.429 1.00 92.25 134 GLU A CA 1
ATOM 964 C C . GLU A 1 134 ? -16.268 13.205 4.631 1.00 92.25 134 GLU A C 1
ATOM 966 O O . GLU A 1 134 ? -15.516 12.947 3.696 1.00 92.25 134 GLU A O 1
ATOM 971 N N . TRP A 1 135 ? -16.130 12.653 5.839 1.00 96.88 135 TRP A N 1
ATOM 972 C CA . TRP A 1 135 ? -15.088 11.674 6.130 1.00 96.88 135 TRP A CA 1
ATOM 973 C C . TRP A 1 135 ? -15.626 10.246 6.118 1.00 96.88 135 TRP A C 1
ATOM 975 O O . TRP A 1 135 ? -16.464 9.874 6.951 1.00 96.88 135 TRP A O 1
ATOM 985 N N . THR A 1 136 ? -15.113 9.438 5.196 1.00 97.62 136 THR A N 1
ATOM 986 C CA . THR A 1 136 ? -15.432 8.015 5.033 1.00 97.62 136 THR A CA 1
ATOM 987 C C . THR A 1 136 ? -14.149 7.176 4.999 1.00 97.62 136 THR A C 1
ATOM 989 O O . THR A 1 136 ? -13.078 7.661 5.352 1.00 97.62 136 THR A O 1
ATOM 992 N N . GLY A 1 137 ? -14.252 5.898 4.632 1.00 97.94 137 GLY A N 1
ATOM 993 C CA . GLY A 1 137 ? -13.075 5.085 4.331 1.00 97.94 137 GLY A CA 1
ATOM 994 C C . GLY A 1 137 ? -12.420 4.387 5.524 1.00 97.94 137 GLY A C 1
ATOM 995 O O . GLY A 1 137 ? -12.991 4.296 6.618 1.00 97.94 137 GLY A O 1
ATOM 996 N N . TRP A 1 138 ? -11.226 3.842 5.285 1.00 98.56 138 TRP A N 1
ATOM 997 C CA . TRP A 1 138 ? -10.448 3.078 6.257 1.00 98.56 138 TRP A CA 1
ATOM 998 C C . TRP A 1 138 ? -10.075 3.917 7.477 1.00 98.56 138 TRP A C 1
ATOM 1000 O O . TRP A 1 138 ? -10.425 3.513 8.586 1.00 98.56 138 TRP A O 1
ATOM 1010 N N . HIS A 1 139 ? -9.498 5.109 7.303 1.00 98.31 139 HIS A N 1
ATOM 1011 C CA . HIS A 1 139 ? -9.047 5.941 8.429 1.00 98.31 139 HIS A CA 1
ATOM 1012 C C . HIS A 1 139 ? -10.190 6.443 9.326 1.00 98.31 139 HIS A C 1
ATOM 1014 O O . HIS A 1 139 ? -10.046 6.556 10.549 1.00 98.31 139 HIS A O 1
ATOM 1020 N N . ARG A 1 140 ? -11.392 6.662 8.772 1.00 97.88 140 ARG A N 1
ATOM 1021 C CA . ARG A 1 140 ? -12.585 6.968 9.583 1.00 97.88 140 ARG A CA 1
ATOM 1022 C C . ARG A 1 140 ? -12.943 5.814 10.525 1.00 97.88 140 ARG A C 1
ATOM 1024 O O . ARG A 1 140 ? -13.344 6.044 11.675 1.00 97.88 140 ARG A O 1
ATOM 1031 N N . LEU A 1 141 ? -12.833 4.580 10.028 1.00 98.62 141 LEU A N 1
ATOM 1032 C CA . LEU A 1 141 ? -13.094 3.351 10.780 1.00 98.62 141 LEU A CA 1
ATOM 1033 C C . LEU A 1 141 ? -11.946 3.018 11.740 1.00 98.62 141 LEU A C 1
ATOM 1035 O O . LEU A 1 141 ? -12.202 2.562 12.854 1.00 98.62 141 LEU A O 1
ATOM 1039 N N . GLU A 1 142 ? -10.707 3.295 11.344 1.00 98.62 142 GLU A N 1
ATOM 1040 C CA . GLU A 1 142 ? -9.503 3.225 12.170 1.00 98.62 142 GLU A CA 1
ATOM 1041 C C . GLU A 1 142 ? -9.671 4.085 13.429 1.00 98.62 142 GLU A C 1
ATOM 1043 O O . GLU A 1 142 ? -9.622 3.577 14.554 1.00 98.62 142 GLU A O 1
ATOM 1048 N N . LYS A 1 143 ? -9.994 5.376 13.270 1.00 98.06 143 LYS A N 1
ATOM 1049 C CA . LYS A 1 143 ? -10.207 6.270 14.412 1.00 98.06 143 LYS A CA 1
ATOM 1050 C C . LYS A 1 143 ? -11.264 5.727 15.357 1.00 98.06 143 LYS A C 1
ATOM 1052 O O . LYS A 1 143 ? -11.034 5.680 16.566 1.00 98.06 143 LYS A O 1
ATOM 1057 N N . ALA A 1 144 ? -12.410 5.297 14.835 1.00 97.88 144 ALA A N 1
ATOM 1058 C CA . ALA A 1 144 ? -13.462 4.740 15.676 1.00 97.88 144 ALA A CA 1
ATOM 1059 C C . ALA A 1 144 ? -12.985 3.500 16.443 1.00 97.88 144 ALA A C 1
ATOM 1061 O O . ALA A 1 144 ? -13.201 3.384 17.649 1.00 97.88 144 ALA A O 1
ATOM 1062 N N . LEU A 1 145 ? -12.281 2.599 15.763 1.00 98.31 145 LEU A N 1
ATOM 1063 C CA . LEU A 1 145 ? -11.801 1.346 16.327 1.00 98.31 145 LEU A CA 1
ATOM 1064 C C . LEU A 1 145 ? -10.719 1.529 17.404 1.00 98.31 145 LEU A C 1
ATOM 1066 O O . LEU A 1 145 ? -10.650 0.735 18.350 1.00 98.31 145 LEU A O 1
ATOM 1070 N N . TRP A 1 146 ? -9.881 2.561 17.300 1.00 98.31 146 TRP A N 1
ATOM 1071 C CA . TRP A 1 146 ? -8.820 2.829 18.277 1.00 98.31 146 TRP A CA 1
ATOM 1072 C C . TRP A 1 146 ? -9.171 3.881 19.333 1.00 98.31 146 TRP A C 1
ATOM 1074 O O . TRP A 1 146 ? -8.654 3.784 20.447 1.00 98.31 146 TRP A O 1
ATOM 1084 N N . ARG A 1 147 ? -10.052 4.845 19.038 1.00 97.88 147 ARG A N 1
ATOM 1085 C CA . ARG A 1 147 ? -10.392 5.955 19.950 1.00 97.88 147 ARG A CA 1
ATOM 1086 C C . ARG A 1 147 ? -11.754 5.835 20.625 1.00 97.88 147 ARG A C 1
ATOM 1088 O O . ARG A 1 147 ? -11.893 6.363 21.722 1.00 97.88 147 ARG A O 1
ATOM 1095 N N . ALA A 1 148 ? -12.720 5.156 20.011 1.00 95.94 148 ALA A N 1
ATOM 1096 C CA . ALA A 1 148 ? -14.065 4.981 20.567 1.00 95.94 148 ALA A CA 1
ATOM 1097 C C . ALA A 1 148 ? -14.609 3.550 20.348 1.00 95.94 148 ALA A C 1
ATOM 1099 O O . ALA A 1 148 ? -15.722 3.382 19.829 1.00 95.94 148 ALA A O 1
ATOM 1100 N N . PRO A 1 149 ? -13.844 2.495 20.709 1.00 95.38 149 PRO A N 1
ATOM 1101 C CA . PRO A 1 149 ? -14.191 1.102 20.408 1.00 95.38 149 PRO A CA 1
ATOM 1102 C C . PRO A 1 149 ? -15.557 0.669 20.965 1.00 95.38 149 PRO A C 1
ATOM 1104 O O . PRO A 1 149 ? -16.199 -0.220 20.412 1.00 95.38 149 PRO A O 1
ATOM 1107 N N . GLU A 1 150 ? -16.035 1.302 22.034 1.00 93.94 150 GLU A N 1
ATOM 1108 C CA . GLU A 1 150 ? -17.347 1.060 22.636 1.00 93.94 150 GLU A CA 1
ATOM 1109 C C . GLU A 1 150 ? -18.525 1.498 21.754 1.00 93.94 150 GLU A C 1
ATOM 1111 O O . GLU A 1 150 ? -19.648 1.028 21.946 1.00 93.94 150 GLU A O 1
ATOM 1116 N N . THR A 1 151 ? -18.286 2.371 20.772 1.00 91.88 151 THR A N 1
ATOM 1117 C CA . THR A 1 151 ? -19.304 2.813 19.808 1.00 91.88 151 THR A CA 1
ATOM 1118 C C . THR A 1 151 ? -19.131 2.198 18.419 1.00 91.88 151 THR A C 1
ATOM 1120 O O . THR A 1 151 ? -19.946 2.471 17.542 1.00 91.88 151 THR A O 1
ATOM 1123 N N . LEU A 1 152 ? -18.157 1.296 18.235 1.00 93.38 152 LEU A N 1
ATOM 1124 C CA . LEU A 1 152 ? -17.750 0.734 16.940 1.00 93.38 152 LEU A CA 1
ATOM 1125 C C . LEU A 1 152 ? -18.909 0.220 16.073 1.00 93.38 152 LEU A C 1
ATOM 1127 O O . LEU A 1 152 ? -18.957 0.500 14.880 1.00 93.38 152 LEU A O 1
ATOM 1131 N N . ALA A 1 153 ? -19.877 -0.494 16.654 1.00 92.62 153 ALA A N 1
ATOM 1132 C CA . ALA A 1 153 ? -21.005 -1.039 15.892 1.00 92.62 153 ALA A CA 1
ATOM 1133 C C . ALA A 1 153 ? -21.887 0.050 15.243 1.00 92.62 153 ALA A C 1
ATOM 1135 O O . ALA A 1 153 ? -22.570 -0.218 14.256 1.00 92.62 153 ALA A O 1
ATOM 1136 N N . ARG A 1 154 ? -21.859 1.288 15.761 1.00 94.19 154 ARG A N 1
ATOM 1137 C CA . ARG A 1 154 ? -22.568 2.443 15.179 1.00 94.19 154 ARG A CA 1
ATOM 1138 C C . ARG A 1 154 ? -21.920 2.935 13.883 1.00 94.19 154 ARG A C 1
ATOM 1140 O O . ARG A 1 154 ? -22.574 3.630 13.117 1.00 94.19 154 ARG A O 1
ATOM 1147 N N . GLU A 1 155 ? -20.683 2.525 13.618 1.00 96.00 155 GLU A N 1
ATOM 1148 C CA . GLU A 1 155 ? -19.906 2.896 12.430 1.00 96.00 155 GLU A CA 1
ATOM 1149 C C . GLU A 1 155 ? -20.093 1.913 11.268 1.00 96.00 155 GLU A C 1
ATOM 1151 O O . GLU A 1 155 ? -19.501 2.077 10.202 1.00 96.00 155 GLU A O 1
ATOM 1156 N N . ALA A 1 156 ? -20.940 0.892 11.441 1.00 95.62 156 ALA A N 1
ATOM 1157 C CA . ALA A 1 156 ? -21.211 -0.132 10.434 1.00 95.62 156 ALA A CA 1
ATOM 1158 C C . ALA A 1 156 ? -21.573 0.443 9.053 1.00 95.62 156 ALA A C 1
ATOM 1160 O O . ALA A 1 156 ? -21.166 -0.120 8.038 1.00 95.62 156 ALA A O 1
ATOM 1161 N N . ALA A 1 157 ? -22.295 1.568 9.016 1.00 97.94 157 ALA A N 1
ATOM 1162 C CA . ALA A 1 157 ? -22.679 2.232 7.773 1.00 97.94 157 ALA A CA 1
ATOM 1163 C C . ALA A 1 157 ? -21.467 2.743 6.970 1.00 97.94 157 ALA A C 1
ATOM 1165 O O . ALA A 1 157 ? -21.474 2.641 5.746 1.00 97.94 157 ALA A O 1
ATOM 1166 N N . TYR A 1 158 ? -20.407 3.219 7.635 1.00 98.44 158 TYR A N 1
ATOM 1167 C CA . TYR A 1 158 ? -19.162 3.613 6.965 1.00 98.44 158 TYR A CA 1
ATOM 1168 C C . TYR A 1 158 ? -18.403 2.401 6.418 1.00 98.44 158 TYR A C 1
ATOM 1170 O O . TYR A 1 158 ? -17.832 2.469 5.333 1.00 98.44 158 TYR A O 1
ATOM 1178 N N . GLY A 1 159 ? -18.458 1.263 7.118 1.00 98.38 159 GLY A N 1
ATOM 1179 C CA . GLY A 1 159 ? -17.927 -0.003 6.608 1.00 98.38 159 GLY A CA 1
ATOM 1180 C C . GLY A 1 159 ? -18.649 -0.488 5.348 1.00 98.38 159 GLY A C 1
ATOM 1181 O O . GLY A 1 159 ? -18.014 -0.946 4.400 1.00 98.38 159 GLY A O 1
ATOM 1182 N N . ASP A 1 160 ? -19.975 -0.349 5.307 1.00 98.56 160 ASP A N 1
ATOM 1183 C CA . ASP A 1 160 ? -20.759 -0.666 4.111 1.00 98.56 160 ASP A CA 1
ATOM 1184 C C . ASP A 1 160 ? -20.454 0.284 2.947 1.00 98.56 160 ASP A C 1
ATOM 1186 O O . ASP A 1 160 ? -20.291 -0.179 1.817 1.00 98.56 160 ASP A O 1
ATOM 1190 N N . ALA A 1 161 ? -20.313 1.585 3.218 1.00 98.44 161 ALA A N 1
ATOM 1191 C CA . ALA A 1 161 ? -19.914 2.569 2.212 1.00 98.44 161 ALA A CA 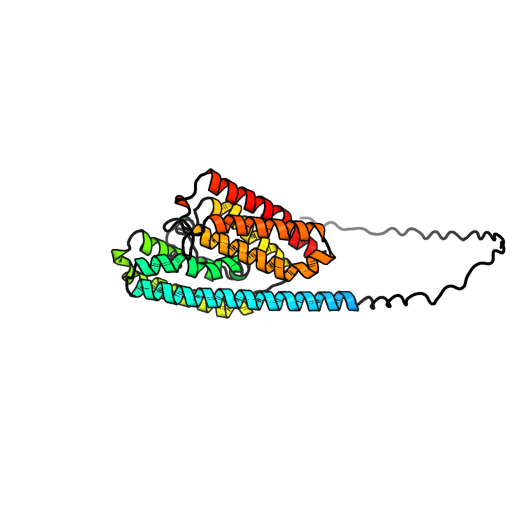1
ATOM 1192 C C . ALA A 1 161 ? -18.535 2.249 1.612 1.00 98.44 161 ALA A C 1
ATOM 1194 O O . ALA A 1 161 ? -18.402 2.203 0.391 1.00 98.44 161 ALA A O 1
ATOM 1195 N N . LEU A 1 162 ? -17.548 1.907 2.448 1.00 98.69 162 LEU A N 1
ATOM 1196 C CA . LEU A 1 162 ? -16.215 1.501 1.996 1.00 98.69 162 LEU A CA 1
ATOM 1197 C C . LEU A 1 162 ? -16.271 0.298 1.034 1.00 98.69 162 LEU A C 1
ATOM 1199 O O . LEU A 1 162 ? -15.630 0.303 -0.014 1.00 98.69 162 LEU A O 1
ATOM 1203 N N . LEU A 1 163 ? -17.079 -0.727 1.328 1.00 98.69 163 LEU A N 1
ATOM 1204 C CA . LEU A 1 163 ? -17.238 -1.878 0.425 1.00 98.69 163 LEU A CA 1
ATOM 1205 C C . LEU A 1 163 ? -17.892 -1.509 -0.913 1.00 98.69 163 LEU A C 1
ATOM 1207 O O . LEU A 1 163 ? -17.561 -2.104 -1.946 1.00 98.69 163 LEU A O 1
ATOM 1211 N N . VAL A 1 164 ? -18.822 -0.551 -0.905 1.00 98.56 164 VAL A N 1
ATOM 1212 C CA . VAL A 1 164 ? -19.438 -0.016 -2.125 1.00 98.56 164 VAL A CA 1
ATOM 1213 C C . VAL A 1 164 ? -18.402 0.733 -2.959 1.00 98.56 164 VAL A C 1
ATOM 1215 O O . VAL A 1 164 ? -18.293 0.464 -4.158 1.00 98.56 164 VAL A O 1
ATOM 1218 N N . ASP A 1 165 ? -17.606 1.599 -2.338 1.00 98.06 165 ASP A N 1
ATOM 1219 C CA . ASP A 1 165 ? -16.592 2.403 -3.023 1.00 98.06 165 ASP A CA 1
ATOM 1220 C C . ASP A 1 165 ? -15.478 1.514 -3.616 1.00 98.06 165 ASP A C 1
ATOM 1222 O O . ASP A 1 165 ? -15.152 1.640 -4.800 1.00 98.06 165 ASP A O 1
ATOM 1226 N N . LEU A 1 166 ? -15.016 0.484 -2.895 1.00 97.38 166 LEU A N 1
ATOM 1227 C CA . LEU A 1 166 ? -14.082 -0.515 -3.442 1.00 97.38 166 LEU A CA 1
ATOM 1228 C C . LEU A 1 166 ? -14.697 -1.365 -4.567 1.00 97.38 166 LEU A C 1
ATOM 1230 O O . LEU A 1 166 ? -14.023 -1.749 -5.527 1.00 97.38 166 LEU A O 1
ATOM 1234 N N . SER A 1 167 ? -15.997 -1.653 -4.502 1.00 97.25 167 SER A N 1
ATOM 1235 C CA . SER A 1 167 ? -16.691 -2.342 -5.597 1.00 97.25 167 SER A CA 1
ATOM 1236 C C . SER A 1 167 ? -16.815 -1.455 -6.842 1.00 97.25 167 SER A C 1
ATOM 1238 O O . SER A 1 167 ? -16.721 -1.960 -7.966 1.00 97.25 167 SER A O 1
ATOM 1240 N N . ARG A 1 168 ? -16.991 -0.139 -6.659 1.00 96.31 168 ARG A N 1
ATOM 1241 C CA . ARG A 1 168 ? -16.982 0.852 -7.742 1.00 96.31 168 ARG A CA 1
ATOM 1242 C C . ARG A 1 168 ? -15.595 0.954 -8.371 1.00 96.31 168 ARG A C 1
ATOM 1244 O O . ARG A 1 168 ? -15.505 0.878 -9.597 1.00 96.31 168 ARG A O 1
ATOM 1251 N N . LEU A 1 169 ? -14.537 1.001 -7.561 1.00 94.12 169 LEU A N 1
ATOM 1252 C CA . LEU A 1 169 ? -13.154 0.926 -8.032 1.00 94.12 169 LEU A CA 1
ATOM 1253 C C . LEU A 1 169 ? -12.930 -0.286 -8.932 1.00 94.12 169 LEU A C 1
ATOM 1255 O O . LEU A 1 169 ? -12.473 -0.148 -10.064 1.00 94.12 169 LEU A O 1
ATOM 1259 N N . ARG A 1 170 ? -13.326 -1.477 -8.467 1.00 94.50 170 ARG A N 1
ATOM 1260 C CA . ARG A 1 170 ? -13.204 -2.721 -9.237 1.00 94.50 170 ARG A CA 1
ATOM 1261 C C . ARG A 1 170 ? -13.879 -2.622 -10.607 1.00 94.50 170 ARG A C 1
ATOM 1263 O O . ARG A 1 170 ? -13.359 -3.146 -11.586 1.00 94.50 170 ARG A O 1
ATOM 1270 N N . ALA A 1 171 ? -15.040 -1.973 -10.689 1.00 94.75 171 ALA A N 1
ATOM 1271 C CA . ALA A 1 171 ? -15.756 -1.776 -11.950 1.00 94.75 171 ALA A CA 1
ATOM 1272 C C . ALA A 1 171 ? -15.095 -0.729 -12.868 1.00 94.75 171 ALA A C 1
ATOM 1274 O O . ALA A 1 171 ? -15.290 -0.766 -14.085 1.00 94.75 171 ALA A O 1
ATOM 1275 N N . MET A 1 172 ? -14.333 0.207 -12.299 1.00 92.75 172 MET A N 1
ATOM 1276 C CA . MET A 1 172 ? -13.622 1.263 -13.023 1.00 92.75 172 MET A CA 1
ATOM 1277 C C . MET A 1 172 ? -12.227 0.828 -13.478 1.00 92.75 172 MET A C 1
ATOM 1279 O O . MET A 1 172 ? -11.790 1.271 -14.536 1.00 92.75 172 MET A O 1
ATOM 1283 N N . LEU A 1 173 ? -11.579 -0.092 -12.759 1.00 90.69 173 LEU A N 1
ATOM 1284 C CA . LEU A 1 173 ? -10.215 -0.560 -13.015 1.00 90.69 173 LEU A CA 1
ATOM 1285 C C . LEU A 1 173 ? -9.936 -0.977 -14.476 1.00 90.69 173 LEU A C 1
ATOM 1287 O O . LEU A 1 173 ? -8.887 -0.597 -15.001 1.00 90.69 173 LEU A O 1
ATOM 1291 N N . PRO A 1 174 ? -10.850 -1.654 -15.210 1.00 90.31 174 PRO A N 1
ATOM 1292 C CA . PRO A 1 174 ? -10.643 -1.955 -16.631 1.00 90.31 174 PRO A CA 1
ATOM 1293 C C . PRO A 1 174 ? -10.449 -0.723 -17.531 1.00 90.31 174 PRO A C 1
ATOM 1295 O O . PRO A 1 174 ? -9.905 -0.854 -18.622 1.00 90.31 174 PRO A O 1
ATOM 1298 N N . LYS A 1 175 ? -10.885 0.462 -17.086 1.00 90.38 175 LYS A N 1
ATOM 1299 C CA . LYS A 1 175 ? -10.760 1.741 -17.802 1.00 90.38 175 LYS A CA 1
ATOM 1300 C C . LYS A 1 175 ? -9.468 2.495 -17.480 1.00 90.38 175 LYS A C 1
ATOM 1302 O O . LYS A 1 175 ? -9.240 3.541 -18.072 1.00 90.38 175 LYS A O 1
ATOM 1307 N N . ALA A 1 176 ? -8.661 2.012 -16.533 1.00 91.00 176 ALA A N 1
ATOM 1308 C CA . ALA A 1 176 ? -7.368 2.618 -16.242 1.00 91.00 176 ALA A CA 1
ATOM 1309 C C . ALA A 1 176 ? -6.464 2.503 -17.477 1.00 91.00 176 ALA A C 1
ATOM 1311 O O . ALA A 1 176 ? -6.264 1.400 -18.001 1.00 91.00 176 ALA A O 1
ATOM 1312 N N . GLU A 1 177 ? -5.926 3.632 -17.928 1.00 91.31 177 GLU A N 1
ATOM 1313 C CA . GLU A 1 177 ? -4.950 3.687 -19.013 1.00 91.31 177 GLU A CA 1
ATOM 1314 C C . GLU A 1 177 ? -3.575 3.310 -18.456 1.00 91.31 177 GLU A C 1
ATOM 1316 O O . GLU A 1 177 ? -2.996 4.023 -17.640 1.00 91.31 177 GLU A O 1
ATOM 1321 N N . ILE A 1 178 ? -3.060 2.152 -18.871 1.00 93.81 178 ILE A N 1
ATOM 1322 C CA . ILE A 1 178 ? -1.819 1.582 -18.342 1.00 93.81 178 ILE A CA 1
ATOM 1323 C C . ILE A 1 178 ? -0.837 1.386 -19.490 1.00 93.81 178 ILE A C 1
ATOM 1325 O O . ILE A 1 178 ? -1.148 0.755 -20.500 1.00 93.81 178 ILE A O 1
ATOM 1329 N N . THR A 1 179 ? 0.379 1.887 -19.302 1.00 94.44 179 THR A N 1
ATOM 1330 C CA . THR A 1 179 ? 1.514 1.691 -20.202 1.00 94.44 179 THR A CA 1
ATOM 1331 C C . THR A 1 179 ? 2.711 1.189 -19.402 1.00 94.44 179 THR A C 1
ATOM 1333 O O . THR A 1 179 ? 2.775 1.376 -18.190 1.00 94.44 179 THR A O 1
ATOM 1336 N N . VAL A 1 180 ? 3.705 0.596 -20.065 1.00 95.38 180 VAL A N 1
ATOM 1337 C CA . VAL A 1 180 ? 4.960 0.208 -19.393 1.00 95.38 180 VAL A CA 1
ATOM 1338 C C . VAL A 1 180 ? 5.677 1.406 -18.751 1.00 95.38 180 VAL A C 1
ATOM 1340 O O . VAL A 1 180 ? 6.307 1.255 -17.707 1.00 95.38 180 VAL A O 1
ATOM 1343 N N . ALA A 1 181 ? 5.539 2.600 -19.339 1.00 93.44 181 ALA A N 1
ATOM 1344 C CA . ALA A 1 181 ? 6.088 3.835 -18.791 1.00 93.44 181 ALA A CA 1
ATOM 1345 C C . ALA A 1 181 ? 5.333 4.273 -17.529 1.00 93.44 181 ALA A C 1
ATOM 1347 O O . ALA A 1 181 ? 5.969 4.531 -16.513 1.00 93.44 181 ALA A O 1
ATOM 1348 N N . SER A 1 182 ? 3.994 4.291 -17.560 1.00 94.06 182 SER A N 1
ATOM 1349 C CA . SER A 1 182 ? 3.201 4.657 -16.378 1.00 94.06 182 SER A CA 1
ATOM 1350 C C . SER A 1 182 ? 3.356 3.649 -15.242 1.00 94.06 182 SER A C 1
ATOM 1352 O O . SER A 1 182 ? 3.402 4.056 -14.091 1.00 94.06 182 SER A O 1
ATOM 1354 N N . MET A 1 183 ? 3.532 2.356 -15.543 1.00 96.38 183 MET A N 1
ATOM 1355 C CA . MET A 1 183 ? 3.901 1.357 -14.535 1.00 96.38 183 MET A CA 1
ATOM 1356 C C . MET A 1 183 ? 5.215 1.729 -13.839 1.00 96.38 183 MET A C 1
ATOM 1358 O O . MET A 1 183 ? 5.269 1.778 -12.616 1.00 96.38 183 MET A O 1
ATOM 1362 N N . ALA A 1 184 ? 6.271 2.005 -14.611 1.00 96.06 184 ALA A N 1
ATOM 1363 C CA . ALA A 1 184 ? 7.578 2.352 -14.062 1.00 96.06 184 ALA A CA 1
ATOM 1364 C C . ALA A 1 184 ? 7.554 3.652 -13.239 1.00 96.06 184 ALA A C 1
ATOM 1366 O O . ALA A 1 184 ? 8.215 3.720 -12.206 1.00 96.06 184 ALA A O 1
ATOM 1367 N N . THR A 1 185 ? 6.791 4.658 -13.681 1.00 94.19 185 THR A N 1
ATOM 1368 C CA . THR A 1 185 ? 6.558 5.890 -12.915 1.00 94.19 185 THR A CA 1
ATOM 1369 C C . THR A 1 185 ? 5.811 5.598 -11.615 1.00 94.19 185 THR A C 1
ATOM 1371 O O . THR A 1 185 ? 6.303 5.969 -10.555 1.00 94.19 185 THR A O 1
ATOM 1374 N N . GLY A 1 186 ? 4.717 4.834 -11.671 1.00 95.44 186 GLY A N 1
ATOM 1375 C CA . GLY A 1 186 ? 3.941 4.468 -10.487 1.00 95.44 186 GLY A CA 1
ATOM 1376 C C . GLY A 1 186 ? 4.746 3.683 -9.451 1.00 95.44 186 GLY A C 1
ATOM 1377 O O . GLY A 1 186 ? 4.644 3.928 -8.257 1.00 95.44 186 GLY A O 1
ATOM 1378 N N . ALA A 1 187 ? 5.629 2.779 -9.887 1.00 96.75 187 ALA A N 1
ATOM 1379 C CA . ALA A 1 187 ? 6.522 2.072 -8.968 1.00 96.75 187 ALA A CA 1
ATOM 1380 C C . ALA A 1 187 ? 7.452 3.020 -8.194 1.00 96.75 187 ALA A C 1
ATOM 1382 O O . ALA A 1 187 ? 7.796 2.734 -7.051 1.00 96.75 187 ALA A O 1
ATOM 1383 N N . LYS A 1 188 ? 7.865 4.134 -8.809 1.00 94.88 188 LYS A N 1
ATOM 1384 C CA . LYS A 1 188 ? 8.639 5.176 -8.132 1.00 94.88 188 LYS A CA 1
ATOM 1385 C C . LYS A 1 188 ? 7.759 5.968 -7.162 1.00 94.88 188 LYS A C 1
ATOM 1387 O O . LYS A 1 188 ? 8.185 6.178 -6.034 1.00 94.88 188 LYS A O 1
ATOM 1392 N N . GLU A 1 189 ? 6.564 6.373 -7.592 1.00 93.44 189 GLU A N 1
ATOM 1393 C CA . GLU A 1 189 ? 5.604 7.132 -6.771 1.00 93.44 189 GLU A CA 1
ATOM 1394 C C . GLU A 1 189 ? 5.274 6.385 -5.471 1.00 93.44 189 GLU A C 1
ATOM 1396 O O . GLU A 1 189 ? 5.397 6.970 -4.399 1.00 93.44 189 GLU A O 1
ATOM 1401 N N . LEU A 1 190 ? 5.051 5.066 -5.547 1.00 94.38 190 LEU A N 1
ATOM 1402 C CA . LEU A 1 190 ? 4.887 4.194 -4.375 1.00 94.38 190 LEU A CA 1
ATOM 1403 C C . LEU A 1 190 ? 6.024 4.317 -3.352 1.00 94.38 190 LEU A C 1
ATOM 1405 O O . LEU A 1 190 ? 5.785 4.287 -2.152 1.00 94.38 190 LEU A O 1
ATOM 1409 N N . LEU A 1 191 ? 7.282 4.402 -3.794 1.00 94.44 191 LEU A N 1
ATOM 1410 C CA . LEU A 1 191 ? 8.410 4.509 -2.862 1.00 94.44 191 LEU A CA 1
ATOM 1411 C C . LEU A 1 191 ? 8.631 5.941 -2.370 1.00 94.44 191 LEU A C 1
ATOM 1413 O O . LEU A 1 191 ? 9.065 6.127 -1.233 1.00 94.44 191 LEU A O 1
ATOM 1417 N N . ASP A 1 192 ? 8.342 6.943 -3.203 1.00 91.38 192 ASP A N 1
ATOM 1418 C CA . ASP A 1 192 ? 8.419 8.354 -2.818 1.00 91.38 192 ASP A CA 1
ATOM 1419 C C . ASP A 1 192 ? 7.421 8.677 -1.703 1.00 91.38 192 ASP A C 1
ATOM 1421 O O . ASP A 1 192 ? 7.764 9.371 -0.747 1.00 91.38 192 ASP A O 1
ATOM 1425 N N . GLU A 1 193 ? 6.202 8.155 -1.807 1.00 86.00 193 GLU A N 1
ATOM 1426 C CA . GLU A 1 193 ? 5.153 8.357 -0.814 1.00 86.00 193 GLU A CA 1
ATOM 1427 C C . GLU A 1 193 ? 5.564 7.806 0.556 1.00 86.00 193 GLU A C 1
ATOM 1429 O O . GLU A 1 193 ? 5.476 8.496 1.579 1.00 86.00 193 GLU A O 1
ATOM 1434 N N . VAL A 1 194 ? 6.135 6.597 0.564 1.00 88.00 194 VAL A N 1
ATOM 1435 C CA . VAL A 1 194 ? 6.708 6.006 1.773 1.00 88.00 194 VAL A CA 1
ATOM 1436 C C . VAL A 1 194 ? 7.823 6.898 2.327 1.00 88.00 194 VAL A C 1
ATOM 1438 O O . VAL A 1 194 ? 7.878 7.130 3.533 1.00 88.00 194 VAL A O 1
ATOM 1441 N N . ALA A 1 195 ? 8.701 7.425 1.469 1.00 86.69 195 ALA A N 1
ATOM 1442 C CA . ALA A 1 195 ? 9.883 8.183 1.878 1.00 86.69 195 ALA A CA 1
ATOM 1443 C C . ALA A 1 195 ? 9.574 9.590 2.407 1.00 86.69 195 ALA A C 1
ATOM 1445 O O . ALA A 1 195 ? 10.324 10.104 3.239 1.00 86.69 195 ALA A O 1
ATOM 1446 N N . VAL A 1 196 ? 8.516 10.230 1.910 1.00 82.81 196 VAL A N 1
ATOM 1447 C CA . VAL A 1 196 ? 8.167 11.615 2.257 1.00 82.81 196 VAL A CA 1
ATOM 1448 C C . VAL A 1 196 ? 7.121 11.672 3.366 1.00 82.81 196 VAL A C 1
ATOM 1450 O O . VAL A 1 196 ? 7.270 12.484 4.279 1.00 82.81 196 VAL A O 1
ATOM 1453 N N . GLY A 1 197 ? 6.091 10.828 3.284 1.00 79.00 197 GLY A N 1
ATOM 1454 C CA . GLY A 1 197 ? 4.962 10.816 4.213 1.00 79.00 197 GLY A CA 1
ATOM 1455 C C . GLY A 1 197 ? 5.058 9.662 5.199 1.00 79.00 197 GLY A C 1
ATOM 1456 O O . GLY A 1 197 ? 5.418 9.860 6.359 1.00 79.00 197 GLY A O 1
ATOM 1457 N N . LYS A 1 198 ? 4.793 8.431 4.738 1.00 84.38 198 LYS A N 1
ATOM 1458 C CA . LYS A 1 198 ? 4.533 7.273 5.621 1.00 84.38 198 LYS A CA 1
ATOM 1459 C C . LYS A 1 198 ? 5.704 6.966 6.583 1.00 84.38 198 LYS A C 1
ATOM 1461 O O . LYS A 1 198 ? 5.485 6.452 7.678 1.00 84.38 198 LYS A O 1
ATOM 1466 N N . VAL A 1 199 ? 6.952 7.331 6.259 1.00 86.69 199 VAL A N 1
ATOM 1467 C CA . VAL A 1 199 ? 8.125 7.212 7.162 1.00 86.69 199 VAL A CA 1
ATOM 1468 C C . VAL A 1 199 ? 8.069 8.078 8.420 1.00 86.69 199 VAL A C 1
ATOM 1470 O O . VAL A 1 199 ? 8.919 7.946 9.297 1.00 86.69 199 VAL A O 1
ATOM 1473 N N . THR A 1 200 ? 7.093 8.966 8.552 1.00 87.06 200 THR A N 1
ATOM 1474 C CA . THR A 1 200 ? 6.853 9.691 9.803 1.00 87.06 200 THR A CA 1
ATOM 1475 C C . THR A 1 200 ? 5.837 8.978 10.704 1.00 87.06 200 THR A C 1
ATOM 1477 O O . THR A 1 200 ? 5.716 9.342 11.876 1.00 87.06 200 THR A O 1
ATOM 1480 N N . GLY A 1 201 ? 5.151 7.945 10.194 1.00 88.12 201 GLY A N 1
ATOM 1481 C CA . GLY A 1 201 ? 4.027 7.281 10.858 1.00 88.12 201 GLY A CA 1
ATOM 1482 C C . GLY A 1 201 ? 2.730 8.099 10.826 1.00 88.12 201 GLY A C 1
ATOM 1483 O O . GLY A 1 201 ? 1.913 7.992 11.742 1.00 88.12 201 GLY A O 1
ATOM 1484 N N . GLU A 1 202 ? 2.595 9.009 9.856 1.00 91.00 202 GLU A N 1
ATOM 1485 C CA . GLU A 1 202 ? 1.428 9.891 9.724 1.00 91.00 202 GLU A CA 1
ATOM 1486 C C . GLU A 1 202 ? 0.206 9.221 9.092 1.00 91.00 202 GLU A C 1
ATOM 1488 O O . GLU A 1 202 ? -0.909 9.696 9.312 1.00 91.00 202 GLU A O 1
ATOM 1493 N N . GLU A 1 203 ? 0.413 8.136 8.343 1.00 94.12 203 GLU A N 1
ATOM 1494 C CA . GLU A 1 203 ? -0.642 7.437 7.610 1.00 94.12 203 GLU A CA 1
ATOM 1495 C C . GLU A 1 203 ? -1.635 6.813 8.583 1.00 94.12 203 GLU A C 1
ATOM 1497 O O . GLU A 1 203 ? -2.828 7.113 8.590 1.00 94.12 203 GLU A O 1
ATOM 1502 N N . GLU A 1 204 ? -1.106 6.028 9.517 1.00 96.88 204 GLU A N 1
ATOM 1503 C CA . GLU A 1 204 ? -1.884 5.286 10.494 1.00 96.88 204 GLU A CA 1
ATOM 1504 C C . GLU A 1 204 ? -1.836 5.972 11.861 1.00 96.88 204 GLU A C 1
ATOM 1506 O O . GLU A 1 204 ? -1.318 5.455 12.862 1.00 96.88 204 GLU A O 1
ATOM 1511 N N . ALA A 1 205 ? -2.397 7.182 11.910 1.00 96.31 205 ALA A N 1
ATOM 1512 C CA . ALA A 1 205 ? -2.333 8.081 13.062 1.00 96.31 205 ALA A CA 1
ATOM 1513 C C . ALA A 1 205 ? -2.972 7.521 14.354 1.00 96.31 205 ALA A C 1
ATOM 1515 O O . ALA A 1 205 ? -2.724 8.043 15.453 1.00 96.31 205 ALA A O 1
ATOM 1516 N N . PHE A 1 206 ? -3.815 6.486 14.264 1.00 97.62 206 PHE A N 1
ATOM 1517 C CA . PHE A 1 206 ? -4.494 5.886 15.416 1.00 97.62 206 PHE A CA 1
ATOM 1518 C C . PHE A 1 206 ? -4.049 4.449 15.697 1.00 97.62 206 PHE A C 1
ATOM 1520 O O . PHE A 1 206 ? -3.975 4.056 16.868 1.00 97.62 206 PHE A O 1
ATOM 1527 N N . SER A 1 207 ? -3.802 3.666 14.650 1.00 97.62 207 SER A N 1
ATOM 1528 C CA . SER A 1 207 ? -3.499 2.242 14.704 1.00 97.62 207 SER A CA 1
ATOM 1529 C C . SER A 1 207 ? -2.001 1.958 14.744 1.00 97.62 207 SER A C 1
ATOM 1531 O O . SER A 1 207 ? -1.592 0.958 15.347 1.00 97.62 207 SER A O 1
ATOM 1533 N N . HIS A 1 208 ? -1.211 2.856 14.149 1.00 97.44 208 HIS A N 1
ATOM 1534 C CA . HIS A 1 208 ? 0.220 2.724 13.908 1.00 97.44 208 HIS A CA 1
ATOM 1535 C C . HIS A 1 208 ? 0.564 1.435 13.152 1.00 97.44 208 HIS A C 1
ATOM 1537 O O . HIS A 1 208 ? 1.525 0.741 13.494 1.00 97.44 208 HIS A O 1
ATOM 1543 N N . THR A 1 209 ? -0.264 1.054 12.173 1.00 97.06 209 THR A N 1
ATOM 1544 C CA . THR A 1 209 ? -0.034 -0.122 11.324 1.00 97.06 209 THR A CA 1
ATOM 1545 C C . THR A 1 209 ? 0.731 0.173 10.036 1.00 97.06 209 THR A C 1
ATOM 1547 O O . THR A 1 209 ? 0.757 -0.701 9.176 1.00 97.06 209 THR A O 1
ATOM 1550 N N . ASP A 1 210 ? 1.424 1.311 9.942 1.00 96.56 210 ASP A N 1
ATOM 1551 C CA . ASP A 1 210 ? 2.084 1.845 8.735 1.00 96.56 210 ASP A CA 1
ATOM 1552 C C . ASP A 1 210 ? 3.022 0.837 8.041 1.00 96.56 210 ASP A C 1
ATOM 1554 O O . ASP A 1 210 ? 3.240 0.877 6.834 1.00 96.56 210 ASP A O 1
ATOM 1558 N N . LEU A 1 211 ? 3.576 -0.132 8.784 1.00 96.81 211 LEU A N 1
ATOM 1559 C CA . LEU A 1 211 ? 4.404 -1.198 8.207 1.00 96.81 211 LEU A CA 1
ATOM 1560 C C . LEU A 1 211 ? 3.635 -2.140 7.257 1.00 96.81 211 LEU A C 1
ATOM 1562 O O . LEU A 1 211 ? 4.256 -2.796 6.418 1.00 96.81 211 LEU A O 1
ATOM 1566 N N . TRP A 1 212 ? 2.306 -2.227 7.371 1.00 97.25 212 TRP A N 1
ATOM 1567 C CA . TRP A 1 212 ? 1.468 -2.900 6.375 1.00 97.25 212 TRP A CA 1
ATOM 1568 C C . TRP A 1 212 ? 1.407 -2.112 5.069 1.00 97.25 212 TRP A C 1
ATOM 1570 O O . TRP A 1 212 ? 1.510 -2.734 4.009 1.00 97.25 212 TRP A O 1
ATOM 1580 N N . ASP A 1 213 ? 1.308 -0.790 5.154 1.00 95.94 213 ASP A N 1
ATOM 1581 C CA . ASP A 1 213 ? 1.214 0.106 4.000 1.00 95.94 213 ASP A CA 1
ATOM 1582 C C . ASP A 1 213 ? 2.570 0.164 3.282 1.00 95.94 213 ASP A C 1
ATOM 1584 O O . ASP A 1 213 ? 2.657 -0.176 2.103 1.00 95.94 213 ASP A O 1
ATOM 1588 N N . PHE A 1 214 ? 3.669 0.322 4.038 1.00 95.56 214 PHE A N 1
ATOM 1589 C CA . PHE A 1 214 ? 5.050 0.148 3.550 1.00 95.56 214 PHE A CA 1
ATOM 1590 C C . PHE A 1 214 ? 5.222 -1.148 2.761 1.00 95.56 214 PHE A C 1
ATOM 1592 O O . PHE A 1 214 ? 5.812 -1.175 1.680 1.00 95.56 214 PHE A O 1
ATOM 1599 N N . LYS A 1 215 ? 4.744 -2.260 3.330 1.00 96.44 215 LYS A N 1
ATOM 1600 C CA . LYS A 1 215 ? 4.834 -3.564 2.679 1.00 96.44 215 LYS A CA 1
ATOM 1601 C C . LYS A 1 215 ? 4.019 -3.579 1.384 1.00 96.44 215 LYS A C 1
ATOM 1603 O O . LYS A 1 215 ? 4.488 -4.160 0.406 1.00 96.44 215 LYS A O 1
ATOM 1608 N N . GLY A 1 216 ? 2.823 -2.994 1.384 1.00 97.00 216 GLY A N 1
ATOM 1609 C CA . GLY A 1 216 ? 1.982 -2.843 0.200 1.00 97.00 216 GLY A CA 1
ATOM 1610 C C . GLY A 1 216 ? 2.718 -2.106 -0.909 1.00 97.00 216 GLY A C 1
ATOM 1611 O O . GLY A 1 216 ? 2.919 -2.683 -1.979 1.00 97.00 216 GLY A O 1
ATOM 1612 N N . ASN A 1 217 ? 3.219 -0.906 -0.618 1.00 97.31 217 ASN A N 1
ATOM 1613 C CA . ASN A 1 217 ? 3.902 -0.075 -1.601 1.00 97.31 217 ASN A CA 1
ATOM 1614 C C . ASN A 1 217 ? 5.189 -0.741 -2.135 1.00 97.31 217 ASN A C 1
ATOM 1616 O O . ASN A 1 217 ? 5.403 -0.801 -3.348 1.00 97.31 217 ASN A O 1
ATOM 1620 N N . VAL A 1 218 ? 6.016 -1.340 -1.262 1.00 97.44 218 VAL A N 1
ATOM 1621 C CA . VAL A 1 218 ? 7.242 -2.055 -1.677 1.00 97.44 218 VAL A CA 1
ATOM 1622 C C . VAL A 1 218 ? 6.927 -3.284 -2.534 1.00 97.44 218 VAL A C 1
ATOM 1624 O O . VAL A 1 218 ? 7.597 -3.512 -3.544 1.00 97.44 218 VAL A O 1
ATOM 1627 N N . ASP A 1 219 ? 5.925 -4.087 -2.166 1.00 97.81 219 ASP A N 1
ATOM 1628 C CA . ASP A 1 219 ? 5.553 -5.264 -2.958 1.00 97.81 219 ASP A CA 1
ATOM 1629 C C . ASP A 1 219 ? 4.916 -4.869 -4.304 1.00 97.81 219 ASP A C 1
ATOM 1631 O O . ASP A 1 219 ? 5.186 -5.532 -5.309 1.00 97.81 219 ASP A O 1
ATOM 1635 N N . GLY A 1 220 ? 4.137 -3.783 -4.351 1.00 98.00 220 GLY A N 1
ATOM 1636 C CA . GLY A 1 220 ? 3.577 -3.222 -5.584 1.00 98.00 220 GLY A CA 1
ATOM 1637 C C . GLY A 1 220 ? 4.661 -2.742 -6.551 1.00 98.00 220 GLY A C 1
ATOM 1638 O O . GLY A 1 220 ? 4.706 -3.160 -7.714 1.00 98.00 220 GLY A O 1
ATOM 1639 N N . ALA A 1 221 ? 5.614 -1.948 -6.051 1.00 98.19 221 ALA A N 1
ATOM 1640 C CA . ALA A 1 221 ? 6.772 -1.496 -6.821 1.00 98.19 221 ALA A CA 1
ATOM 1641 C C . ALA A 1 221 ? 7.630 -2.678 -7.313 1.00 98.19 221 ALA A C 1
ATOM 1643 O O . ALA A 1 221 ? 8.074 -2.706 -8.468 1.00 98.19 221 ALA A O 1
ATOM 1644 N N . HIS A 1 222 ? 7.825 -3.692 -6.465 1.00 98.44 222 HIS A N 1
ATOM 1645 C CA . HIS A 1 222 ? 8.556 -4.900 -6.832 1.00 98.44 222 HIS A CA 1
ATOM 1646 C C . HIS A 1 222 ? 7.840 -5.707 -7.921 1.00 98.44 222 HIS A C 1
ATOM 1648 O O . HIS A 1 222 ? 8.501 -6.231 -8.816 1.00 98.44 222 HIS A O 1
ATOM 1654 N N . GLU A 1 223 ? 6.510 -5.813 -7.890 1.00 98.56 223 GLU A N 1
ATOM 1655 C CA . GLU A 1 223 ? 5.757 -6.522 -8.928 1.00 98.56 223 GLU A CA 1
ATOM 1656 C C . GLU A 1 223 ? 5.889 -5.836 -10.292 1.00 98.56 223 GLU A C 1
ATOM 1658 O O . GLU A 1 223 ? 6.138 -6.506 -11.300 1.00 98.56 223 GLU A O 1
ATOM 1663 N N . VAL A 1 224 ? 5.810 -4.503 -10.329 1.00 98.19 224 VAL A N 1
ATOM 1664 C CA . VAL A 1 224 ? 6.092 -3.732 -11.546 1.00 98.19 224 VAL A CA 1
ATOM 1665 C C . VAL A 1 224 ? 7.500 -4.029 -12.059 1.00 98.19 224 VAL A C 1
ATOM 1667 O O . VAL A 1 224 ? 7.669 -4.369 -13.235 1.00 98.19 224 VAL A O 1
ATOM 1670 N N . TYR A 1 225 ? 8.511 -3.943 -11.188 1.00 98.31 225 TYR A N 1
ATOM 1671 C CA . TYR A 1 225 ? 9.885 -4.256 -11.570 1.00 98.31 225 TYR A CA 1
ATOM 1672 C C . TYR A 1 225 ? 10.002 -5.689 -12.094 1.00 98.31 225 TYR A C 1
ATOM 1674 O O . TYR A 1 225 ? 10.561 -5.893 -13.167 1.00 98.31 225 TYR A O 1
ATOM 1682 N N . ARG A 1 226 ? 9.423 -6.679 -11.408 1.00 98.38 226 ARG A N 1
ATOM 1683 C CA . ARG A 1 226 ? 9.449 -8.093 -11.805 1.00 98.38 226 ARG A CA 1
ATOM 1684 C C . ARG A 1 226 ? 8.901 -8.298 -13.218 1.00 98.38 226 ARG A C 1
ATOM 1686 O O . ARG A 1 226 ? 9.490 -9.056 -13.991 1.00 98.38 226 ARG A O 1
ATOM 1693 N N . LEU A 1 227 ? 7.792 -7.638 -13.549 1.00 98.31 227 LEU A N 1
ATOM 1694 C CA . LEU A 1 227 ? 7.160 -7.708 -14.868 1.00 98.31 227 LEU A CA 1
ATOM 1695 C C . LEU A 1 227 ? 8.003 -7.028 -15.956 1.00 98.31 227 LEU A C 1
ATOM 1697 O O . LEU A 1 227 ? 8.112 -7.546 -17.067 1.00 98.31 227 LEU A O 1
ATOM 1701 N N . LEU A 1 228 ? 8.637 -5.900 -15.632 1.00 97.44 228 LEU A N 1
ATOM 1702 C CA . LEU A 1 228 ? 9.487 -5.144 -16.557 1.00 97.44 228 LEU A CA 1
ATOM 1703 C C . LEU A 1 228 ? 10.911 -5.710 -16.673 1.00 97.44 228 LEU A C 1
ATOM 1705 O O . LEU A 1 228 ? 11.592 -5.470 -17.671 1.00 97.44 228 LEU A O 1
ATOM 1709 N N . ARG A 1 229 ? 11.369 -6.500 -15.696 1.00 97.50 229 ARG A N 1
ATOM 1710 C CA . ARG A 1 229 ? 12.745 -7.004 -15.578 1.00 97.50 229 ARG A CA 1
ATOM 1711 C C . ARG A 1 229 ? 13.294 -7.642 -16.862 1.00 97.50 229 ARG A C 1
ATOM 1713 O O . ARG A 1 229 ? 14.446 -7.353 -17.189 1.00 97.50 229 ARG A O 1
ATOM 1720 N N . PRO A 1 230 ? 12.543 -8.459 -17.637 1.00 95.56 230 PRO A N 1
ATOM 1721 C CA . PRO A 1 230 ? 13.039 -9.003 -18.905 1.00 95.56 230 PRO A CA 1
ATOM 1722 C C . PRO A 1 230 ? 13.415 -7.936 -19.941 1.00 95.56 230 PRO A C 1
ATOM 1724 O O . PRO A 1 230 ? 14.324 -8.169 -20.738 1.00 95.56 230 PRO A O 1
ATOM 1727 N N . MET A 1 231 ? 12.744 -6.781 -19.935 1.00 94.81 231 MET A N 1
ATOM 1728 C CA . MET A 1 231 ? 13.088 -5.633 -20.778 1.00 94.81 231 MET A CA 1
ATOM 1729 C C . MET A 1 231 ? 14.303 -4.893 -20.212 1.00 94.81 231 MET A C 1
ATOM 1731 O O . MET A 1 231 ? 15.251 -4.620 -20.948 1.00 94.81 231 MET A O 1
ATOM 1735 N N . VAL A 1 232 ? 14.315 -4.645 -18.895 1.00 96.06 232 VAL A N 1
ATOM 1736 C CA . VAL A 1 232 ? 15.403 -3.927 -18.207 1.00 96.06 232 VAL A CA 1
ATOM 1737 C C . VAL A 1 232 ? 16.735 -4.652 -18.369 1.00 96.06 232 VAL A C 1
ATOM 1739 O O . VAL A 1 232 ? 17.718 -4.018 -18.731 1.00 96.06 232 VAL A O 1
ATOM 1742 N N . VAL A 1 233 ? 16.786 -5.978 -18.205 1.00 96.88 233 VAL A N 1
ATOM 1743 C CA . VAL A 1 233 ? 18.048 -6.738 -18.287 1.00 96.88 233 VAL A CA 1
ATOM 1744 C C . VAL A 1 233 ? 18.713 -6.656 -19.662 1.00 96.88 233 VAL A C 1
ATOM 1746 O O . VAL A 1 233 ? 19.938 -6.692 -19.755 1.00 96.88 233 VAL A O 1
ATOM 1749 N N . ARG A 1 234 ? 17.926 -6.505 -20.736 1.00 94.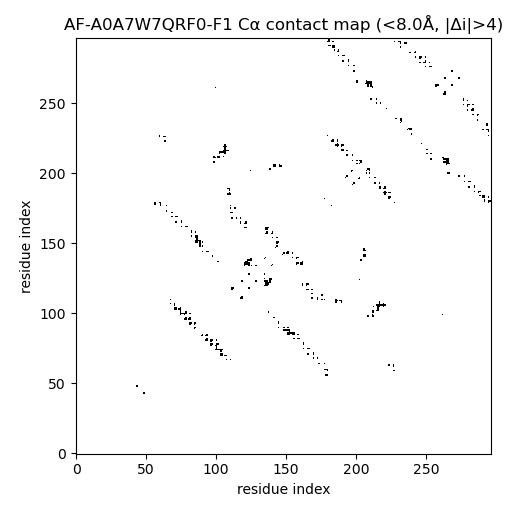31 234 ARG A N 1
ATOM 1750 C CA . ARG A 1 234 ? 18.458 -6.350 -22.100 1.00 94.31 234 ARG A CA 1
ATOM 1751 C C . ARG A 1 234 ? 19.030 -4.956 -22.349 1.00 94.31 234 ARG A C 1
ATOM 1753 O O . ARG A 1 234 ? 19.868 -4.812 -23.234 1.00 94.31 234 ARG A O 1
ATOM 1760 N N . ARG A 1 235 ? 18.577 -3.951 -21.596 1.00 94.75 235 ARG A N 1
ATOM 1761 C CA . ARG A 1 235 ? 18.945 -2.539 -21.776 1.00 94.75 235 ARG A CA 1
ATOM 1762 C C . ARG A 1 235 ? 19.987 -2.060 -20.770 1.00 94.75 235 ARG A C 1
ATOM 1764 O O . ARG A 1 235 ? 20.906 -1.342 -21.141 1.00 94.75 235 ARG A O 1
ATOM 1771 N N . ASP A 1 236 ? 19.872 -2.483 -19.516 1.00 97.75 236 ASP A N 1
ATOM 1772 C CA . ASP A 1 236 ? 20.777 -2.134 -18.423 1.00 97.75 236 ASP A CA 1
ATOM 1773 C C . ASP A 1 236 ? 20.872 -3.294 -17.407 1.00 97.75 236 ASP A C 1
ATOM 1775 O O . ASP A 1 236 ? 20.179 -3.360 -16.384 1.00 97.75 236 ASP A O 1
ATOM 1779 N N . ALA A 1 237 ? 21.766 -4.246 -17.694 1.00 97.75 237 ALA A N 1
ATOM 1780 C CA . ALA A 1 237 ? 22.036 -5.385 -16.815 1.00 97.75 237 ALA A CA 1
ATOM 1781 C C . ALA A 1 237 ? 22.619 -4.963 -15.453 1.00 97.75 237 ALA A C 1
ATOM 1783 O O . ALA A 1 237 ? 22.420 -5.659 -14.457 1.00 97.75 237 ALA A O 1
ATOM 1784 N N . ARG A 1 238 ? 23.314 -3.817 -15.389 1.00 98.00 238 ARG A N 1
ATOM 1785 C CA . ARG A 1 238 ? 23.852 -3.290 -14.130 1.00 98.00 238 ARG A CA 1
ATOM 1786 C C . ARG A 1 238 ? 22.725 -2.768 -13.248 1.00 98.00 238 ARG A C 1
ATOM 1788 O O . ARG A 1 238 ? 22.682 -3.129 -12.078 1.00 98.00 238 ARG A O 1
ATOM 1795 N N . LEU A 1 239 ? 21.806 -1.979 -13.809 1.00 97.69 239 LEU A N 1
ATOM 1796 C CA . LEU A 1 239 ? 20.613 -1.529 -13.093 1.00 97.69 239 LEU A CA 1
ATOM 1797 C C . LEU A 1 239 ? 19.785 -2.719 -12.599 1.00 97.69 239 LEU A C 1
ATOM 1799 O O . LEU A 1 239 ? 19.349 -2.710 -11.457 1.00 97.69 239 LEU A O 1
ATOM 1803 N N . THR A 1 240 ? 19.628 -3.756 -13.426 1.00 98.44 240 THR A N 1
ATOM 1804 C CA . THR A 1 240 ? 18.935 -4.996 -13.033 1.00 98.44 240 THR A CA 1
ATOM 1805 C C . THR A 1 240 ? 19.579 -5.635 -11.799 1.00 98.44 240 THR A C 1
ATOM 1807 O O . THR A 1 240 ? 18.887 -5.938 -10.836 1.00 98.44 240 THR A O 1
ATOM 1810 N N . ALA A 1 241 ? 20.906 -5.804 -11.792 1.00 98.50 241 ALA A N 1
ATOM 1811 C CA . ALA A 1 241 ? 21.611 -6.389 -10.649 1.00 98.50 241 ALA A CA 1
ATOM 1812 C C . ALA A 1 241 ? 21.485 -5.535 -9.374 1.00 98.50 241 ALA A C 1
ATOM 1814 O O . ALA A 1 241 ? 21.337 -6.082 -8.281 1.00 98.50 241 ALA A O 1
ATOM 1815 N N . THR A 1 242 ? 21.515 -4.205 -9.514 1.00 98.50 242 THR A N 1
ATOM 1816 C CA . THR A 1 242 ? 21.263 -3.285 -8.400 1.00 98.50 242 THR A CA 1
ATOM 1817 C C . THR A 1 242 ? 19.840 -3.454 -7.874 1.00 98.50 242 THR A C 1
ATOM 1819 O O . THR A 1 242 ? 19.677 -3.765 -6.703 1.00 98.50 242 THR A O 1
ATOM 1822 N N . LEU A 1 243 ? 18.816 -3.347 -8.726 1.00 98.50 243 LEU A N 1
ATOM 1823 C CA . LEU A 1 243 ? 17.414 -3.466 -8.311 1.00 98.50 243 LEU A CA 1
ATOM 1824 C C . LEU A 1 243 ? 17.099 -4.828 -7.681 1.00 98.50 243 LEU A C 1
ATOM 1826 O O . LEU A 1 243 ? 16.397 -4.879 -6.677 1.00 98.50 243 LEU A O 1
ATOM 1830 N N . ASP A 1 244 ? 17.650 -5.923 -8.216 1.00 98.62 244 ASP A N 1
ATOM 1831 C CA . ASP A 1 244 ? 17.506 -7.257 -7.619 1.00 98.62 244 ASP A CA 1
ATOM 1832 C C . ASP A 1 244 ? 18.029 -7.299 -6.172 1.00 98.62 244 ASP A C 1
ATOM 1834 O O . ASP A 1 244 ? 17.419 -7.940 -5.315 1.00 98.62 244 ASP A O 1
ATOM 1838 N N . THR A 1 245 ? 19.146 -6.617 -5.905 1.00 98.69 245 THR A N 1
ATOM 1839 C CA . THR A 1 245 ? 19.762 -6.551 -4.572 1.00 98.69 245 THR A CA 1
ATOM 1840 C C . THR A 1 245 ? 18.945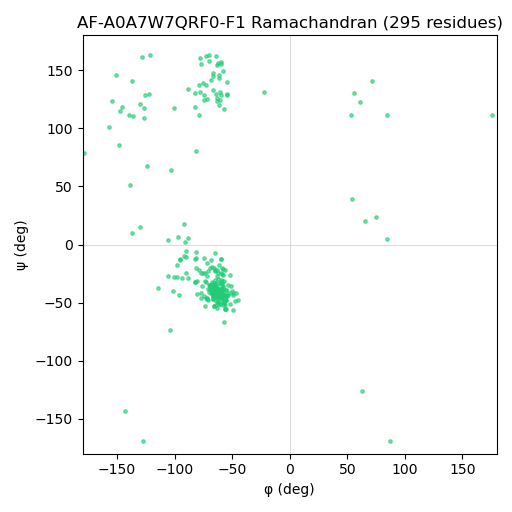 -5.658 -3.643 1.00 98.69 245 THR A C 1
ATOM 1842 O O . THR A 1 245 ? 18.512 -6.115 -2.590 1.00 98.69 245 THR A O 1
ATOM 1845 N N . GLU A 1 246 ? 18.647 -4.427 -4.063 1.00 98.56 246 GLU A N 1
ATOM 1846 C CA . GLU A 1 246 ? 17.951 -3.447 -3.220 1.00 98.56 246 GLU A CA 1
ATOM 1847 C C . GLU A 1 246 ? 16.535 -3.908 -2.839 1.00 98.56 246 GLU A C 1
ATOM 1849 O O . GLU A 1 246 ? 16.117 -3.771 -1.690 1.00 98.56 246 GLU A O 1
ATOM 1854 N N . PHE A 1 247 ? 15.790 -4.539 -3.758 1.00 98.56 247 PHE A N 1
ATOM 1855 C CA . PHE A 1 247 ? 14.480 -5.103 -3.416 1.00 98.56 247 PHE A CA 1
ATOM 1856 C C . PHE A 1 247 ? 14.591 -6.278 -2.438 1.00 98.56 247 PHE A C 1
ATOM 1858 O O . PHE A 1 247 ? 13.741 -6.423 -1.553 1.00 98.56 247 PHE A O 1
ATOM 1865 N N . ALA A 1 248 ? 15.606 -7.136 -2.588 1.00 98.62 248 ALA A N 1
ATOM 1866 C CA . ALA A 1 248 ? 15.829 -8.239 -1.661 1.00 98.62 248 ALA A CA 1
ATOM 1867 C C . ALA A 1 248 ? 16.165 -7.715 -0.257 1.00 98.62 248 ALA A C 1
ATOM 1869 O O . ALA A 1 248 ? 15.562 -8.169 0.721 1.00 98.62 248 ALA A O 1
ATOM 1870 N N . ASP A 1 249 ? 17.051 -6.725 -0.170 1.00 98.56 249 ASP A N 1
ATOM 1871 C CA . ASP A 1 249 ? 17.489 -6.117 1.083 1.00 98.56 249 ASP A CA 1
ATOM 1872 C C . ASP A 1 249 ? 16.353 -5.354 1.775 1.00 98.56 249 ASP A C 1
ATOM 1874 O O . ASP A 1 249 ? 16.112 -5.570 2.967 1.00 98.56 249 ASP A O 1
ATOM 1878 N N . MET A 1 250 ? 15.578 -4.553 1.035 1.00 97.94 250 MET A N 1
ATOM 1879 C CA . MET A 1 250 ? 14.433 -3.817 1.582 1.00 97.94 250 MET A CA 1
ATOM 1880 C C . MET A 1 250 ? 13.351 -4.760 2.127 1.00 97.94 250 MET A C 1
ATOM 1882 O O . MET A 1 250 ? 12.854 -4.585 3.243 1.00 97.94 250 MET A O 1
ATOM 1886 N N . ARG A 1 251 ? 13.004 -5.820 1.383 1.00 97.75 251 ARG A N 1
ATOM 1887 C CA . ARG A 1 251 ? 12.014 -6.812 1.840 1.00 97.75 251 ARG A CA 1
ATOM 1888 C C . ARG A 1 251 ? 12.525 -7.612 3.038 1.00 97.75 251 ARG A C 1
ATOM 1890 O O . ARG A 1 251 ? 11.752 -7.898 3.953 1.00 97.75 251 ARG A O 1
ATOM 1897 N N . ALA A 1 252 ? 13.816 -7.948 3.068 1.00 98.12 252 ALA A N 1
ATOM 1898 C CA . ALA A 1 252 ? 14.438 -8.593 4.221 1.00 98.12 252 ALA A CA 1
ATOM 1899 C C . ALA A 1 252 ? 14.456 -7.675 5.450 1.00 98.12 252 ALA A C 1
ATOM 1901 O O . ALA A 1 252 ? 14.265 -8.155 6.566 1.00 98.12 252 ALA A O 1
ATOM 1902 N N . LEU A 1 253 ? 14.661 -6.368 5.266 1.00 97.75 253 LEU A N 1
ATOM 1903 C CA . LEU A 1 253 ? 14.585 -5.375 6.332 1.00 97.75 253 LEU A CA 1
ATOM 1904 C C . LEU A 1 253 ? 13.171 -5.288 6.917 1.00 97.75 253 LEU A C 1
ATOM 1906 O O . LEU A 1 253 ? 13.018 -5.497 8.119 1.00 97.75 253 LEU A O 1
ATOM 1910 N N . LEU A 1 254 ? 12.140 -5.112 6.082 1.00 96.69 254 LEU A N 1
ATOM 1911 C CA . LEU A 1 254 ? 10.737 -5.121 6.527 1.00 96.69 254 LEU A CA 1
ATOM 1912 C C . LEU A 1 254 ? 10.390 -6.394 7.308 1.00 96.69 254 LEU A C 1
ATOM 1914 O O . LEU A 1 254 ? 9.772 -6.328 8.370 1.00 96.69 254 LEU A O 1
ATOM 1918 N N . ALA A 1 255 ? 10.838 -7.559 6.832 1.00 96.62 255 ALA A N 1
ATOM 1919 C CA . ALA A 1 255 ? 10.565 -8.839 7.483 1.00 96.62 255 ALA A CA 1
ATOM 1920 C C . ALA A 1 255 ? 11.102 -8.934 8.926 1.00 96.62 255 ALA A C 1
ATOM 1922 O O . ALA A 1 255 ? 10.536 -9.678 9.729 1.00 96.62 255 ALA A O 1
ATOM 1923 N N . ARG A 1 256 ? 12.139 -8.166 9.302 1.00 97.62 256 ARG A N 1
ATOM 1924 C CA . ARG A 1 256 ? 12.651 -8.121 10.690 1.00 97.62 256 ARG A CA 1
ATOM 1925 C C . ARG A 1 256 ? 11.648 -7.517 11.672 1.00 97.62 256 ARG A C 1
ATOM 1927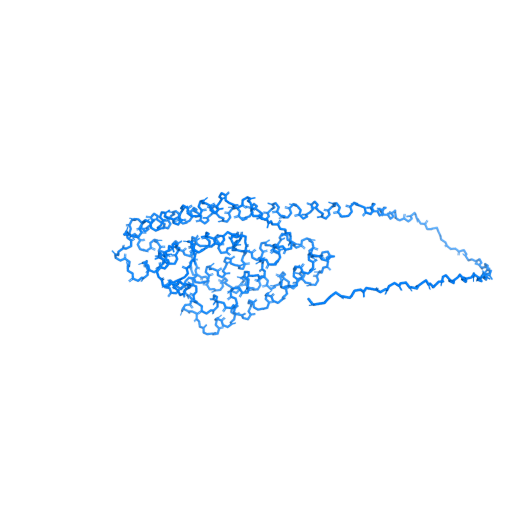 O O . ARG A 1 256 ? 11.752 -7.765 12.871 1.00 97.62 256 ARG A O 1
ATOM 1934 N N . HIS A 1 257 ? 10.684 -6.752 11.170 1.00 97.06 257 HIS A N 1
ATOM 1935 C CA . HIS A 1 257 ? 9.651 -6.090 11.962 1.00 97.06 257 HIS A CA 1
ATOM 1936 C C . HIS A 1 257 ? 8.332 -6.878 12.003 1.00 97.06 257 HIS A C 1
ATOM 1938 O O . HIS A 1 257 ? 7.340 -6.401 12.559 1.00 97.06 257 HIS A O 1
ATOM 1944 N N . ALA A 1 258 ? 8.306 -8.093 11.446 1.00 95.06 258 ALA A N 1
ATOM 1945 C CA . ALA A 1 258 ? 7.150 -8.973 11.524 1.00 95.06 258 ALA A CA 1
ATOM 1946 C C . ALA A 1 258 ? 6.908 -9.473 12.965 1.00 95.06 258 ALA A C 1
ATOM 1948 O O . ALA A 1 258 ? 7.835 -9.816 13.703 1.00 95.06 258 ALA A O 1
ATOM 1949 N N . ARG A 1 259 ? 5.636 -9.563 13.363 1.00 94.00 259 ARG A N 1
ATOM 1950 C CA . ARG A 1 259 ? 5.174 -10.108 14.646 1.00 94.00 259 ARG A CA 1
ATOM 1951 C C . ARG A 1 259 ? 3.919 -10.952 14.417 1.00 94.00 259 ARG A C 1
ATOM 1953 O O . ARG A 1 259 ? 2.847 -10.431 14.116 1.00 94.00 259 ARG A O 1
ATOM 1960 N N . GLY A 1 260 ? 4.040 -12.267 14.602 1.00 90.06 260 GLY A N 1
ATOM 1961 C CA . GLY A 1 260 ? 2.947 -13.203 14.323 1.00 90.06 260 GLY A CA 1
ATOM 1962 C C . GLY A 1 260 ? 2.569 -13.185 12.840 1.00 90.06 260 GLY A C 1
ATOM 1963 O O . GLY A 1 260 ? 3.434 -13.356 11.989 1.00 90.06 260 GLY A O 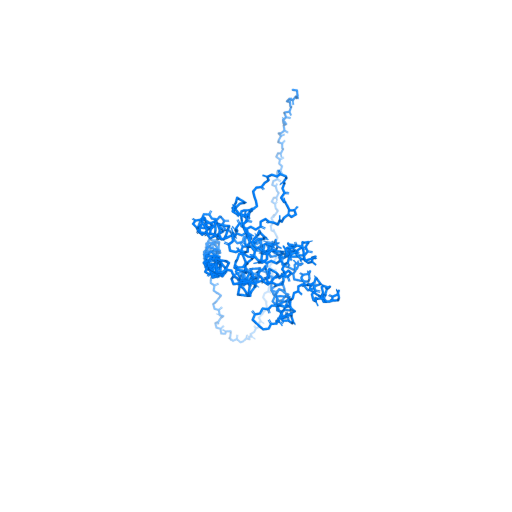1
ATOM 1964 N N . GLU A 1 261 ? 1.290 -12.962 12.539 1.00 83.94 261 GLU A N 1
ATOM 1965 C CA . GLU A 1 261 ? 0.785 -12.835 11.160 1.00 83.94 261 GLU A CA 1
ATOM 1966 C C . GLU A 1 261 ? 0.844 -11.393 10.612 1.00 83.94 261 GLU A C 1
ATOM 1968 O O . GLU A 1 261 ? 0.333 -11.137 9.523 1.00 83.94 261 GLU A O 1
ATOM 1973 N N . GLY A 1 262 ? 1.434 -10.442 11.349 1.00 92.00 262 GLY A N 1
ATOM 1974 C CA . GLY A 1 262 ? 1.527 -9.037 10.940 1.00 92.00 262 GLY A CA 1
ATOM 1975 C C . GLY A 1 262 ? 2.843 -8.377 11.327 1.00 92.00 262 GLY A C 1
ATOM 1976 O O . GLY A 1 262 ? 3.889 -9.019 11.282 1.00 92.00 262 GLY A O 1
ATOM 1977 N N . PHE A 1 263 ? 2.789 -7.103 11.712 1.00 96.56 263 PHE A N 1
ATOM 1978 C CA . PHE A 1 263 ? 3.948 -6.281 12.067 1.00 96.56 263 PHE A CA 1
ATOM 1979 C C . PHE A 1 263 ? 3.849 -5.743 13.495 1.00 96.56 263 PHE A C 1
ATOM 1981 O O . PHE A 1 263 ? 2.782 -5.755 14.115 1.00 96.56 263 PHE A O 1
ATOM 1988 N N . VAL A 1 264 ? 4.981 -5.288 14.032 1.00 96.62 264 VAL A N 1
ATOM 1989 C CA . VAL A 1 264 ? 4.985 -4.390 15.196 1.00 96.62 264 VAL A CA 1
ATOM 1990 C C . VAL A 1 264 ? 4.275 -3.074 14.853 1.00 96.62 264 VAL A C 1
ATOM 1992 O O . VAL A 1 264 ? 4.192 -2.712 13.681 1.00 96.62 264 VAL A O 1
ATOM 1995 N N . ALA A 1 265 ? 3.767 -2.362 15.862 1.00 96.31 265 ALA A N 1
ATOM 1996 C CA . ALA A 1 265 ? 3.260 -1.009 15.646 1.00 96.31 265 ALA A CA 1
ATOM 1997 C C . ALA A 1 265 ? 4.415 -0.074 15.263 1.00 96.31 265 ALA A C 1
ATOM 1999 O O . ALA A 1 265 ? 5.527 -0.239 15.768 1.00 96.31 265 ALA A O 1
ATOM 2000 N N . TYR A 1 266 ? 4.161 0.931 14.432 1.00 96.25 266 TYR A N 1
ATOM 2001 C CA . TYR A 1 266 ? 5.181 1.893 14.019 1.00 96.25 266 TYR A CA 1
ATOM 2002 C C . TYR A 1 266 ? 5.807 2.619 15.220 1.00 96.25 266 TYR A C 1
ATOM 2004 O O . TYR A 1 266 ? 7.021 2.787 15.303 1.00 96.25 266 TYR A O 1
ATOM 2012 N N . THR A 1 267 ? 5.000 2.928 16.238 1.00 96.38 267 THR A N 1
ATOM 2013 C CA . THR A 1 267 ? 5.461 3.524 17.503 1.00 96.38 267 THR A CA 1
ATOM 2014 C C . THR A 1 267 ? 6.312 2.596 18.377 1.00 96.38 267 THR A C 1
ATOM 2016 O O . THR A 1 267 ? 6.923 3.074 19.332 1.00 96.38 267 THR A O 1
ATOM 2019 N N . ASP A 1 268 ? 6.355 1.287 18.093 1.00 97.12 268 ASP A N 1
ATOM 2020 C CA . ASP A 1 268 ? 7.254 0.342 18.777 1.00 97.12 268 ASP A CA 1
ATOM 2021 C C . ASP A 1 268 ? 8.678 0.373 18.181 1.00 97.12 268 ASP A C 1
ATOM 2023 O O . ASP A 1 268 ? 9.591 -0.225 18.758 1.00 97.12 268 ASP A O 1
ATOM 2027 N N . LEU A 1 269 ? 8.883 1.025 17.028 1.00 97.06 269 LEU A N 1
ATOM 2028 C CA . LEU A 1 269 ? 10.189 1.125 16.379 1.00 97.06 269 LEU A CA 1
ATOM 2029 C C . LEU A 1 269 ? 11.096 2.129 17.098 1.00 97.06 269 LEU A C 1
ATOM 2031 O O . LEU A 1 269 ? 10.680 3.222 17.485 1.00 97.06 269 LEU A O 1
ATOM 2035 N N . SER A 1 270 ? 12.376 1.783 17.239 1.00 97.44 270 SER A N 1
ATOM 2036 C CA . SER A 1 270 ? 13.385 2.746 17.684 1.00 97.44 270 SER A CA 1
ATOM 2037 C C . SER A 1 270 ? 13.697 3.764 16.581 1.00 97.44 270 SER A C 1
ATOM 2039 O O . SER A 1 270 ? 13.458 3.524 15.397 1.00 97.44 270 SER A O 1
ATOM 2041 N N . LYS A 1 271 ? 14.302 4.898 16.952 1.00 96.06 271 LYS A N 1
ATOM 2042 C CA . LYS A 1 271 ? 14.751 5.905 15.975 1.00 96.06 271 LYS A CA 1
ATOM 2043 C C . LYS A 1 271 ? 15.758 5.328 14.982 1.00 96.06 271 LYS A C 1
ATOM 2045 O O . LYS A 1 271 ? 15.750 5.694 13.813 1.00 96.06 271 LYS A O 1
ATOM 2050 N N . GLU A 1 272 ? 16.612 4.425 15.450 1.00 97.62 272 GLU A N 1
ATOM 2051 C CA . GLU A 1 272 ? 17.589 3.714 14.631 1.00 97.62 272 GLU A CA 1
ATOM 2052 C C . GLU A 1 272 ? 16.889 2.781 13.639 1.00 97.62 272 GLU A C 1
ATOM 2054 O O . GLU A 1 272 ? 17.251 2.780 12.472 1.00 97.62 272 GLU A O 1
ATOM 2059 N N . GLN A 1 273 ? 15.841 2.064 14.058 1.00 97.31 273 GLN A N 1
ATOM 2060 C CA . GLN A 1 273 ? 15.057 1.202 13.164 1.00 97.31 273 GLN A CA 1
ATOM 2061 C C . GLN A 1 273 ? 14.294 2.001 12.102 1.00 97.31 273 GLN A C 1
ATOM 2063 O O . GLN A 1 273 ? 14.295 1.620 10.934 1.00 97.31 273 GLN A O 1
ATOM 2068 N N . VAL A 1 274 ? 13.685 3.130 12.481 1.00 95.88 274 VAL A N 1
ATOM 2069 C CA . VAL A 1 274 ? 13.053 4.053 11.521 1.00 95.88 274 VAL A CA 1
ATOM 2070 C C . VAL A 1 274 ? 14.087 4.579 10.525 1.00 95.88 274 VAL A C 1
ATOM 2072 O O . VAL A 1 274 ? 13.834 4.600 9.321 1.00 95.88 274 VAL A O 1
ATOM 2075 N N . LYS A 1 275 ? 15.282 4.943 11.003 1.00 95.75 275 LYS A N 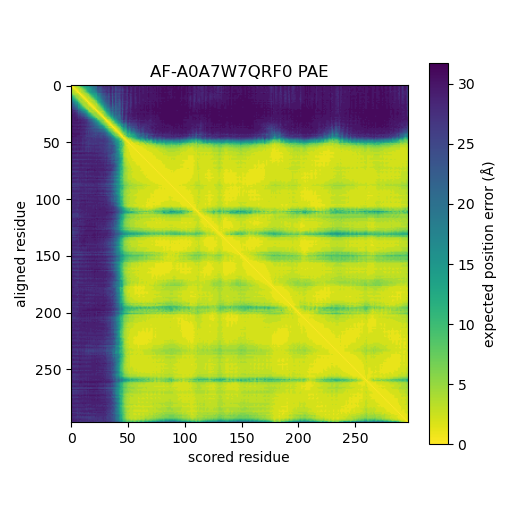1
ATOM 2076 C CA . LYS A 1 275 ? 16.381 5.360 10.131 1.00 95.75 275 LYS A CA 1
ATOM 2077 C C . LYS A 1 275 ? 16.836 4.240 9.191 1.00 95.75 275 LYS A C 1
ATOM 2079 O O . LYS A 1 275 ? 17.035 4.515 8.016 1.00 95.75 275 LYS A O 1
ATOM 2084 N N . GLU A 1 276 ? 16.983 3.007 9.671 1.00 96.81 276 GLU A N 1
ATOM 2085 C CA . GLU A 1 276 ? 17.350 1.861 8.827 1.00 96.81 276 GLU A CA 1
ATOM 2086 C C . GLU A 1 276 ? 16.322 1.634 7.713 1.00 96.81 276 GLU A C 1
ATOM 2088 O O . GLU A 1 276 ? 16.709 1.449 6.560 1.00 96.81 276 GLU A O 1
ATOM 2093 N N . LEU A 1 277 ? 15.023 1.693 8.033 1.00 96.12 277 LEU A N 1
ATOM 2094 C CA . LEU A 1 277 ? 13.942 1.594 7.044 1.00 96.12 277 LEU A CA 1
ATOM 2095 C C . LEU A 1 277 ? 14.015 2.722 6.010 1.00 96.12 277 LEU A C 1
ATOM 2097 O O . LEU A 1 277 ? 13.909 2.456 4.816 1.00 96.12 277 LEU A O 1
ATOM 2101 N N . SER A 1 278 ? 14.241 3.959 6.457 1.00 94.94 278 SER A N 1
ATOM 2102 C CA . SER A 1 278 ? 14.393 5.120 5.573 1.00 94.94 278 SER A CA 1
ATOM 2103 C C . SER A 1 278 ? 15.618 5.002 4.658 1.00 94.94 278 SER A C 1
ATOM 2105 O O . SER A 1 278 ? 15.518 5.237 3.456 1.00 94.94 278 SER A O 1
ATOM 2107 N N . ASP A 1 279 ? 16.768 4.592 5.198 1.00 96.12 279 ASP A N 1
ATOM 2108 C CA . ASP A 1 279 ? 18.001 4.422 4.426 1.00 96.12 279 ASP A CA 1
ATOM 2109 C C . ASP A 1 279 ? 17.851 3.302 3.382 1.00 96.12 279 ASP A C 1
ATOM 2111 O O . ASP A 1 279 ? 18.237 3.490 2.229 1.00 96.12 279 ASP A O 1
ATOM 2115 N N . GLY A 1 280 ? 17.249 2.166 3.756 1.00 96.44 280 GLY A N 1
ATOM 2116 C CA . GLY A 1 280 ? 16.968 1.064 2.830 1.00 96.44 280 GLY A CA 1
ATOM 2117 C C . GLY A 1 280 ? 15.988 1.456 1.723 1.00 96.44 280 GLY A C 1
ATOM 2118 O O . GLY A 1 280 ? 16.185 1.104 0.561 1.00 96.44 280 GLY A O 1
ATOM 2119 N N . LEU A 1 281 ? 14.967 2.246 2.058 1.00 95.06 281 LEU A N 1
ATOM 2120 C CA . LEU A 1 281 ? 14.020 2.762 1.077 1.00 95.06 281 LEU A CA 1
ATOM 2121 C C . LEU A 1 281 ? 14.693 3.716 0.089 1.00 95.06 281 LEU A C 1
ATOM 2123 O O . LEU A 1 281 ? 14.478 3.585 -1.112 1.00 95.06 281 LEU A O 1
ATOM 2127 N N . ASN A 1 282 ? 15.537 4.632 0.568 1.00 94.62 282 ASN A N 1
ATOM 2128 C CA . ASN A 1 282 ? 16.290 5.544 -0.296 1.00 94.62 282 ASN A CA 1
ATOM 2129 C C . ASN A 1 282 ? 17.238 4.778 -1.232 1.00 94.62 282 ASN A C 1
ATOM 2131 O O . ASN A 1 282 ? 17.283 5.067 -2.429 1.00 94.62 282 ASN A O 1
ATOM 2135 N N . ALA A 1 283 ? 17.938 3.765 -0.708 1.00 96.62 283 ALA A N 1
ATOM 2136 C CA . ALA A 1 283 ? 18.825 2.907 -1.494 1.00 96.62 283 ALA A CA 1
ATOM 2137 C C . ALA A 1 283 ? 18.086 2.173 -2.628 1.00 96.62 283 ALA A C 1
ATOM 2139 O O . ALA A 1 283 ? 18.638 2.008 -3.715 1.00 96.62 283 ALA A O 1
ATOM 2140 N N . LEU A 1 284 ? 16.815 1.813 -2.417 1.00 97.88 284 LEU A N 1
ATOM 2141 C CA . LEU A 1 284 ? 15.947 1.232 -3.441 1.00 97.88 284 LEU A CA 1
ATOM 2142 C C . LEU A 1 284 ? 15.339 2.280 -4.393 1.00 97.88 284 LEU A C 1
ATOM 2144 O O . LEU A 1 284 ? 15.288 2.060 -5.607 1.00 97.88 284 LEU A O 1
ATOM 2148 N N . ALA A 1 285 ? 14.875 3.416 -3.872 1.00 95.06 285 ALA A N 1
ATOM 2149 C CA . ALA A 1 285 ? 14.177 4.443 -4.642 1.00 95.06 285 ALA A CA 1
ATOM 2150 C C . ALA A 1 285 ? 15.087 5.116 -5.684 1.00 95.06 285 ALA A C 1
ATOM 2152 O O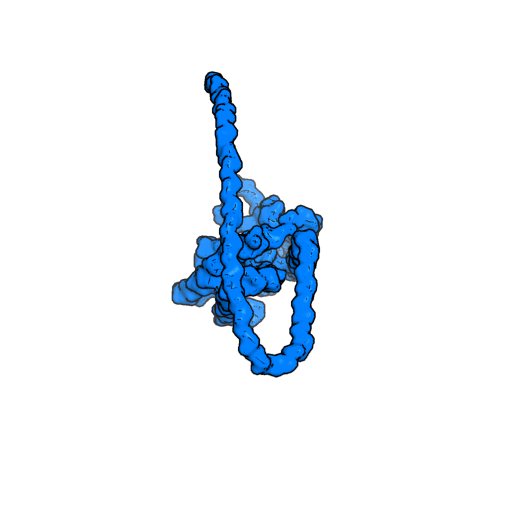 . ALA A 1 285 ? 14.662 5.353 -6.819 1.00 95.06 285 ALA A O 1
ATOM 2153 N N . GLU A 1 286 ? 16.355 5.369 -5.343 1.00 94.69 286 GLU A N 1
ATOM 2154 C CA . GLU A 1 286 ? 17.336 5.981 -6.248 1.00 94.69 286 GLU A CA 1
ATOM 2155 C C . GLU A 1 286 ? 17.529 5.208 -7.572 1.00 94.69 286 GLU A C 1
ATOM 2157 O O . GLU A 1 286 ? 17.362 5.800 -8.647 1.00 94.69 286 GLU A O 1
ATOM 2162 N N . PRO A 1 287 ? 17.863 3.901 -7.573 1.00 96.88 287 PRO A N 1
ATOM 2163 C CA . PRO A 1 287 ? 17.947 3.133 -8.807 1.00 96.88 287 PRO A CA 1
ATOM 2164 C C . PRO A 1 287 ? 16.574 2.932 -9.455 1.00 96.88 287 PRO A C 1
ATOM 2166 O O . PRO A 1 287 ? 16.496 2.963 -10.687 1.00 96.88 287 PRO A O 1
ATOM 2169 N N . LEU A 1 288 ? 15.491 2.775 -8.682 1.00 96.56 288 LEU A N 1
ATOM 2170 C CA . LEU A 1 288 ? 14.151 2.576 -9.247 1.00 96.56 288 LEU A CA 1
ATOM 2171 C C . LEU A 1 288 ? 13.683 3.785 -10.066 1.00 96.56 288 LEU A C 1
ATOM 2173 O O . LEU A 1 288 ? 13.069 3.608 -11.117 1.00 96.56 288 LEU A O 1
ATOM 2177 N N . ALA A 1 289 ? 14.079 5.002 -9.688 1.00 95.06 289 ALA A N 1
ATOM 2178 C CA . ALA A 1 289 ? 13.805 6.217 -10.455 1.00 95.06 289 ALA A CA 1
ATOM 2179 C C . ALA A 1 289 ? 14.353 6.178 -11.899 1.00 95.06 289 ALA A C 1
ATOM 2181 O O . ALA A 1 289 ? 13.871 6.900 -12.773 1.00 95.06 289 ALA A O 1
ATOM 2182 N N . ARG A 1 290 ? 15.345 5.321 -12.188 1.00 95.88 290 ARG A N 1
ATOM 2183 C CA . ARG A 1 290 ? 15.900 5.133 -13.541 1.00 95.88 290 ARG A CA 1
ATOM 2184 C C . ARG A 1 290 ? 15.075 4.174 -14.403 1.00 95.88 290 ARG A C 1
ATOM 2186 O O . ARG A 1 290 ? 15.298 4.121 -15.614 1.00 95.88 290 ARG A O 1
ATOM 2193 N N . LEU A 1 291 ? 14.135 3.429 -13.816 1.00 94.50 291 LEU A N 1
ATOM 2194 C CA . LEU A 1 291 ? 13.371 2.382 -14.495 1.00 94.50 291 LEU A CA 1
ATOM 2195 C C . LEU A 1 291 ? 12.588 2.929 -15.696 1.00 94.50 291 LEU A C 1
ATOM 2197 O O . LEU A 1 291 ? 12.685 2.376 -16.790 1.00 94.50 291 LEU A O 1
ATOM 2201 N N . ALA A 1 292 ? 11.876 4.047 -15.523 1.00 91.69 292 ALA A N 1
ATOM 2202 C CA . ALA A 1 292 ? 11.067 4.649 -16.586 1.00 91.69 292 ALA A CA 1
ATOM 2203 C C . ALA A 1 292 ? 11.915 5.091 -17.790 1.00 91.69 292 ALA A C 1
ATOM 2205 O O . ALA A 1 292 ? 11.531 4.864 -18.940 1.00 91.69 292 ALA A O 1
ATOM 2206 N N . ALA A 1 293 ? 13.098 5.660 -17.533 1.00 92.38 293 ALA A N 1
ATOM 2207 C CA . ALA A 1 293 ? 14.031 6.069 -18.579 1.00 92.38 293 ALA A CA 1
ATOM 2208 C C . ALA A 1 293 ? 14.575 4.863 -19.362 1.00 92.38 293 ALA A C 1
ATOM 2210 O O . ALA A 1 293 ? 14.647 4.914 -20.586 1.00 92.38 293 ALA A O 1
ATOM 2211 N N . VAL A 1 294 ? 14.903 3.762 -18.677 1.00 93.44 294 VAL A N 1
ATOM 2212 C CA . VAL A 1 294 ? 15.376 2.527 -19.326 1.00 93.44 294 VAL A CA 1
ATOM 2213 C C . VAL A 1 294 ? 14.263 1.839 -20.119 1.00 93.44 294 VAL A C 1
ATOM 2215 O O . VAL A 1 294 ? 14.519 1.265 -21.172 1.00 93.44 294 VAL A O 1
ATOM 2218 N N . ILE A 1 295 ? 13.017 1.895 -19.650 1.00 89.56 295 ILE A N 1
ATOM 2219 C CA . ILE A 1 295 ? 11.873 1.281 -20.338 1.00 89.56 295 ILE A CA 1
ATOM 2220 C C . ILE A 1 295 ? 11.389 2.103 -21.543 1.00 89.56 295 ILE A C 1
ATOM 2222 O O . ILE A 1 295 ? 10.834 1.532 -22.482 1.00 89.56 295 ILE A O 1
ATOM 2226 N N . SER A 1 296 ? 11.640 3.410 -21.558 1.00 82.81 296 SER A N 1
ATOM 2227 C CA . SER A 1 296 ? 11.209 4.297 -22.650 1.00 82.81 296 SER A CA 1
ATOM 2228 C C . SER A 1 296 ? 12.273 4.534 -23.731 1.00 82.81 296 SER A C 1
ATOM 2230 O O . SER A 1 296 ? 11.947 5.113 -24.766 1.00 82.81 296 SER A O 1
ATOM 2232 N N . GLY A 1 297 ? 13.529 4.145 -23.480 1.00 70.69 297 GLY A N 1
ATOM 2233 C CA . GLY A 1 297 ? 14.655 4.247 -24.420 1.00 70.69 297 GLY A CA 1
ATOM 2234 C C . GLY A 1 297 ? 14.939 2.946 -25.154 1.00 70.69 297 GLY A C 1
ATOM 2235 O O . GLY A 1 297 ? 15.372 3.043 -26.322 1.00 70.69 297 GLY A O 1
#

Radius of gyration: 28.22 Å; Cα contacts (8 Å, |Δi|>4): 308; chains: 1; bounding box: 75×70×78 Å

Solvent-accessible surface area (backbone atoms only — not comparable to full-atom values): 16996 Å² total; per-residue (Å²): 140,84,90,83,87,87,88,86,89,82,88,84,81,90,83,90,83,83,86,83,89,78,91,79,82,90,81,92,79,90,81,86,87,80,72,85,75,79,82,75,79,78,80,73,58,90,62,53,60,60,54,50,48,54,53,50,47,54,48,44,39,53,53,49,51,53,50,46,52,50,26,47,53,49,14,52,58,34,37,51,54,25,35,52,22,30,52,70,46,36,56,72,60,21,64,73,27,48,48,68,19,45,27,27,49,40,30,36,42,65,66,48,59,80,39,57,74,52,44,53,44,39,62,39,45,82,88,77,58,59,93,89,59,88,82,37,18,54,49,49,50,44,42,34,56,64,74,42,47,93,53,27,43,78,47,32,66,46,40,53,49,33,55,51,50,52,50,51,47,63,71,46,54,85,72,55,89,76,45,71,50,57,44,32,47,29,32,35,51,38,45,50,46,37,70,74,47,44,73,76,48,63,72,29,74,64,73,25,43,39,60,36,45,52,48,11,17,53,52,28,25,46,50,47,47,63,63,46,38,75,61,40,46,78,74,38,52,66,59,43,55,48,51,58,47,31,54,51,51,39,53,5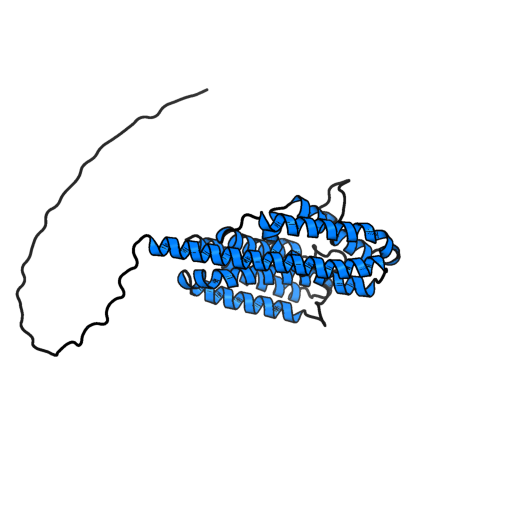5,54,58,57,72,48,52,44,91,97,48,58,53,44,50,84,75,53,50,74,65,55,53,46,52,54,51,52,39,48,50,63,34,43,63,64,41,61,48,44,30,60,61,73,73,106

Sequence (297 aa):
MSVVLRPAAACGLLALALALTACGSATTGAGAPEGPAPAVPAAAPPGGYAAQEALESARVVGEYRTYAERQIYDAIAKTAKFVDAIKKGDVKRAKALYGPSRLGWESVEPVVEAFPEIDVRVDSREADLGQGEEWTGWHRLEKALWRAPETLAREAAYGDALLVDLSRLRAMLPKAEITVASMATGAKELLDEVAVGKVTGEEEAFSHTDLWDFKGNVDGAHEVYRLLRPMVVRRDARLTATLDTEFADMRALLARHARGEGFVAYTDLSKEQVKELSDGLNALAEPLARLAAVISG

Secondary structure (DSSP, 8-state):
--------------------------------PPPPPPPPPPPPPTTHHHHHHHHHHHHHHHHHHHHHHHHHHHHHHHHHHHHHHHHTT-HHHHHHHHHHHHHHHHTTHHHHTTSHHHHHHHH--GGGPPTTPPP-HHHHHHHHHHH-GGGGGGGHHHHHHHHHHHHHHHHHGGG----HHHHHHHHHHHHHHHHHTGGGT-TTTTT--HHHHHHHHHHHHHHHHHHHHHHHHHH-HHHHHHHHHHHHHHHHHHHTTEETTEE--GGGS-HHHHHHHHHHHHHHHHHHTTHHHHHH-

Organism: NCBI:txid1706840

Foldseek 3Di:
DDDDDDDDDDDDDDDDDDDDDDDDDDDDDDDDDDDDDPDDPPDDPPVPVVVVLVVLFVVLQVVLLVLLLVLLVQLLVLLVQLLVCLLVLVLVSNLVSLLSSCLSCLLCVLQLVVPVVLCQAAADAPVNDDPPDDDAHSNVLLCCSQPPSVCSNVCSVSSVSNSVSSVVSSVCSVVRDDTLLSLLVLLLVLLVCCLPPLLVLRRNVRSLQSLSSNNSSLVSSVSSCVSCLVLLCVQPVPLSVQLVVLSVVLVVLSVVQQDDPGGDRNVVDDPVSSVVNNVSSVSNSVSSNCSSVSSVD